Protein AF-A0A2X0PPM1-F1 (afdb_monomer)

pLDDT: mean 80.7, std 10.43, range [41.62, 96.69]

Organism: NCBI:txid1358

Radius of gyration: 49.54 Å; Cα contacts (8 Å, |Δi|>4): 174; chains: 1; bounding box: 98×45×119 Å

Foldseek 3Di:
DVPVVVVLLVLLLVLLLQLFPVHCSLVDLQSLQSQQVSQVVPVPPPCLVSLLVSLLPDDPVSNVRSCLCCQNDPDPPRDNVLVVSVVSCVVVVRAHPVRHDHDPVSSVVVSVSNVVSSVVSVVVVVVVVVVVVVVVVVVVVVVVVVVVVVVVVVVVVLVVVLVVLVVVLVVVLVVCVVVLVVVLVVLVVVPPDDDLQSQLVNLQVVLVSQLVNLVVVVVSVVVNCVSPPDDDPPPSVVVSVVSNVVSVVSNVVSVVSND

Mean predicted aligned error: 14.73 Å

Sequence (259 aa):
MGTELDVNRHRLQTIIVAFDKDSTLFQSKDLHKLYISLSTTFKELDRVDTIAEIIYGLSEDSYFKLRVFLGLTDTEDAEDYFVGLEEAIEAENIRGVNGEEVDKNFTKKFKEHLRLCCFQREFMTRVSRQATEISLEARKTSEIANKAAKNAEKTKNKIYSEFISILGIFTAISFLTMGSIQLLGTIFNDISHPNNKKLGYIMEAGGIYLLVLSLLIFVMFVGMKKVLGDEGKLWVILCLVLVVVSVISLIVFGIHLVG

Solvent-accessible surface area (backbone atoms only — not comparable to full-atom values): 14134 Å² total; per-residue (Å²): 123,69,68,63,54,52,54,49,49,50,54,51,50,53,53,56,70,35,39,30,78,92,42,71,56,60,77,31,68,68,50,51,19,50,51,24,45,44,29,67,74,41,72,76,75,83,56,60,64,63,57,36,55,51,60,68,67,44,54,71,68,60,43,50,36,34,31,50,20,61,28,68,51,100,50,95,83,46,58,47,52,58,55,56,50,54,51,53,42,62,76,67,68,59,46,13,83,87,68,42,68,68,41,66,69,40,53,54,50,51,54,53,50,54,51,51,40,52,52,49,50,51,50,54,52,52,52,51,51,51,51,50,52,53,51,55,52,52,50,53,53,50,52,53,52,51,52,52,49,54,50,50,49,52,50,52,55,50,51,51,54,50,49,54,51,52,49,54,52,52,51,51,52,50,56,48,50,54,56,47,51,53,54,52,50,58,69,61,66,75,54,91,72,87,41,61,51,58,53,11,50,50,36,32,55,51,23,55,49,51,46,54,52,50,53,50,54,46,54,50,50,54,52,47,44,74,73,69,67,82,90,62,75,65,63,59,52,53,55,48,53,55,52,55,53,53,36,52,51,46,27,55,54,10,51,66,44,48,108

Structure (mmCIF, N/CA/C/O backbone):
data_AF-A0A2X0PPM1-F1
#
_entry.id   AF-A0A2X0PPM1-F1
#
loop_
_atom_site.group_PDB
_atom_site.id
_atom_site.type_symbol
_atom_site.label_atom_id
_atom_site.label_alt_id
_atom_site.label_comp_id
_atom_site.label_asym_id
_atom_site.label_entity_id
_atom_site.label_seq_id
_atom_site.pdbx_PDB_ins_code
_atom_site.Cartn_x
_atom_site.Cartn_y
_atom_site.Cartn_z
_atom_site.occupancy
_atom_site.B_iso_or_equiv
_atom_site.auth_seq_id
_atom_site.auth_comp_id
_atom_site.auth_asym_id
_atom_site.auth_atom_id
_atom_site.pdbx_PDB_model_num
ATOM 1 N N . MET A 1 1 ? -25.646 -27.690 34.114 1.00 41.62 1 MET A N 1
ATOM 2 C CA . MET A 1 1 ? -24.608 -26.642 34.235 1.00 41.62 1 MET A CA 1
ATOM 3 C C . MET A 1 1 ? -24.597 -25.677 33.042 1.00 41.62 1 MET A C 1
ATOM 5 O O . MET A 1 1 ? -24.393 -24.499 33.274 1.00 41.62 1 MET A O 1
ATOM 9 N N . GLY A 1 2 ? -24.883 -26.113 31.800 1.00 50.12 2 GLY A N 1
ATOM 10 C CA . GLY A 1 2 ? -25.023 -25.198 30.643 1.00 50.12 2 GLY A CA 1
ATOM 11 C C . GLY A 1 2 ? -26.310 -24.350 30.612 1.00 50.12 2 GLY A C 1
ATOM 12 O O . GLY A 1 2 ? -26.288 -23.217 30.158 1.00 50.12 2 GLY A O 1
ATOM 13 N N . THR A 1 3 ? -27.414 -24.843 31.177 1.00 56.84 3 THR A N 1
ATOM 14 C CA . THR A 1 3 ? -28.736 -24.187 31.112 1.00 56.84 3 THR A CA 1
ATOM 15 C C . THR A 1 3 ? -28.845 -22.889 31.913 1.00 56.84 3 THR A C 1
ATOM 17 O O . THR A 1 3 ? -29.509 -21.955 31.483 1.00 56.84 3 THR A O 1
ATOM 20 N N . GLU A 1 4 ? -28.193 -22.802 33.070 1.00 58.44 4 GLU A N 1
ATOM 21 C CA . GLU A 1 4 ? -28.254 -21.617 33.937 1.00 58.44 4 GLU A CA 1
ATOM 22 C C . GLU A 1 4 ? -27.356 -20.483 33.421 1.00 58.44 4 GLU A C 1
ATOM 24 O O . GLU A 1 4 ? -27.703 -19.307 33.521 1.00 58.44 4 GLU A O 1
ATOM 29 N N . LEU A 1 5 ? -26.238 -20.841 32.777 1.00 60.97 5 LEU A N 1
ATOM 30 C CA . LEU A 1 5 ? -25.324 -19.898 32.136 1.00 60.97 5 LEU A CA 1
ATOM 31 C C . LEU A 1 5 ? -25.979 -19.185 30.945 1.00 60.97 5 LEU A C 1
ATOM 33 O O . LEU A 1 5 ? -25.848 -17.970 30.810 1.00 60.97 5 LEU A O 1
ATOM 37 N N . ASP A 1 6 ? -26.698 -19.936 30.108 1.00 65.69 6 ASP A N 1
ATOM 38 C CA . ASP A 1 6 ? -27.368 -19.406 28.916 1.00 65.69 6 ASP A CA 1
ATOM 39 C C . ASP A 1 6 ? -28.564 -18.519 29.271 1.00 65.69 6 ASP A C 1
ATOM 41 O O . ASP A 1 6 ? -28.753 -17.461 28.671 1.00 65.69 6 ASP A O 1
ATOM 45 N N . VAL A 1 7 ? -29.334 -18.888 30.301 1.00 68.81 7 VAL A N 1
ATOM 46 C CA . VAL A 1 7 ? -30.427 -18.051 30.824 1.00 68.81 7 VAL A CA 1
ATOM 47 C C . VAL A 1 7 ? -29.884 -16.718 31.341 1.00 68.81 7 VAL A C 1
ATOM 49 O O . VAL A 1 7 ? -30.440 -15.659 31.054 1.00 68.81 7 VAL A O 1
ATOM 52 N N . ASN A 1 8 ? -28.765 -16.755 32.058 1.00 72.38 8 ASN A N 1
ATOM 53 C CA . ASN A 1 8 ? -28.108 -15.571 32.596 1.00 72.38 8 ASN A CA 1
ATOM 54 C C . ASN A 1 8 ? -27.493 -14.680 31.508 1.00 72.38 8 ASN A C 1
ATOM 56 O O . ASN A 1 8 ? -27.633 -13.458 31.565 1.00 72.38 8 ASN A O 1
ATOM 60 N N . ARG A 1 9 ? -26.895 -15.275 30.470 1.00 76.50 9 ARG A N 1
ATOM 61 C CA . ARG A 1 9 ? -26.435 -14.558 29.272 1.00 76.50 9 ARG A CA 1
ATOM 62 C C . ARG A 1 9 ? -27.594 -13.871 28.552 1.00 76.50 9 ARG A C 1
ATOM 64 O O . ARG A 1 9 ? -27.465 -12.709 28.178 1.00 76.50 9 ARG A O 1
ATOM 71 N N . HIS A 1 10 ? -28.724 -14.556 28.383 1.00 79.69 10 HIS A N 1
ATOM 72 C CA . HIS A 1 10 ? -29.897 -13.979 27.730 1.00 79.69 10 HIS A CA 1
ATOM 73 C C . HIS A 1 10 ? -30.441 -12.778 28.513 1.00 79.69 10 HIS A C 1
ATOM 75 O O . HIS A 1 10 ? -30.659 -11.723 27.929 1.00 79.69 10 HIS A O 1
ATOM 81 N N . ARG A 1 11 ? -30.554 -12.889 29.846 1.00 77.56 11 ARG A N 1
ATOM 82 C CA . ARG A 1 11 ? -30.953 -11.771 30.723 1.00 77.56 11 ARG A CA 1
ATOM 83 C C . ARG A 1 11 ? -30.004 -10.577 30.612 1.00 77.56 11 ARG A C 1
ATOM 85 O O . ARG A 1 11 ? -30.463 -9.443 30.503 1.00 77.56 11 ARG A O 1
ATOM 92 N N . LEU A 1 12 ? -28.696 -10.835 30.605 1.00 81.12 12 LEU A N 1
ATOM 93 C CA . LEU A 1 12 ? -27.663 -9.814 30.438 1.00 81.12 12 LEU A CA 1
ATOM 94 C C . LEU A 1 12 ? -27.792 -9.104 29.082 1.00 81.12 12 LEU A C 1
ATOM 96 O O . LEU A 1 12 ? -27.752 -7.880 29.017 1.00 81.12 12 LEU A O 1
ATOM 100 N N . GLN A 1 13 ? -28.008 -9.867 28.010 1.00 84.25 13 GLN A N 1
ATOM 101 C CA . GLN A 1 13 ? -28.226 -9.327 26.672 1.00 84.25 13 GLN A CA 1
ATOM 102 C C . GLN A 1 13 ? -29.506 -8.487 26.604 1.00 84.25 13 GLN A C 1
ATOM 104 O O . GLN A 1 13 ? -29.476 -7.397 26.041 1.00 84.25 13 GLN A O 1
ATOM 109 N N . THR A 1 14 ? -30.609 -8.944 27.205 1.00 83.31 14 THR A N 1
ATOM 110 C CA . THR A 1 14 ? -31.860 -8.176 27.283 1.00 83.31 14 THR A CA 1
ATOM 111 C C . THR A 1 14 ? -31.655 -6.842 27.997 1.00 83.31 14 THR A C 1
ATOM 113 O O . THR A 1 14 ? -32.129 -5.824 27.504 1.00 83.31 14 THR A O 1
ATOM 116 N N . ILE A 1 15 ? -30.920 -6.829 29.114 1.00 84.50 15 ILE A N 1
ATOM 117 C CA . ILE A 1 15 ? -30.613 -5.599 29.857 1.00 84.50 15 ILE A CA 1
ATOM 118 C C . ILE A 1 15 ? -29.752 -4.652 29.015 1.00 84.50 15 ILE A C 1
ATOM 120 O O . ILE A 1 15 ? -30.108 -3.491 28.856 1.00 84.50 15 ILE A O 1
ATOM 124 N N . ILE A 1 16 ? -28.658 -5.148 28.429 1.00 84.69 16 ILE A N 1
ATOM 125 C CA . ILE A 1 16 ? -27.734 -4.323 27.635 1.00 84.69 16 ILE A CA 1
ATOM 126 C C . ILE A 1 16 ? -28.431 -3.730 26.404 1.00 84.69 16 ILE A C 1
ATOM 128 O O . ILE A 1 16 ? -28.203 -2.572 26.075 1.00 84.69 16 ILE A O 1
ATOM 132 N N . VAL A 1 17 ? -29.293 -4.495 25.731 1.00 84.50 17 VAL A N 1
ATOM 133 C CA . VAL A 1 17 ? -30.061 -4.003 24.574 1.00 84.50 17 VAL A CA 1
ATOM 134 C C . VAL A 1 17 ? -31.148 -3.006 24.993 1.00 84.50 17 VAL A C 1
ATOM 136 O O . VAL A 1 17 ? -31.500 -2.132 24.207 1.00 84.50 17 VAL A O 1
ATOM 139 N N . ALA A 1 18 ? -31.672 -3.110 26.217 1.00 83.31 18 ALA A N 1
ATOM 140 C CA . ALA A 1 18 ? -32.654 -2.167 26.751 1.00 83.31 18 ALA A CA 1
ATOM 141 C C . ALA A 1 18 ? -32.042 -0.827 27.203 1.00 83.31 18 ALA A C 1
ATOM 143 O O . ALA A 1 18 ? -32.792 0.125 27.420 1.00 83.31 18 ALA A O 1
ATOM 144 N N . PHE A 1 19 ? -30.712 -0.736 27.331 1.00 82.38 19 PHE A N 1
ATOM 145 C CA . PHE A 1 19 ? -29.987 0.504 27.626 1.00 82.38 19 PHE A CA 1
ATOM 146 C C . PHE A 1 19 ? -29.898 1.409 26.399 1.00 82.38 19 PHE A C 1
ATOM 148 O O . PHE A 1 19 ? -28.873 1.520 25.727 1.00 82.38 19 PHE A O 1
ATOM 155 N N . ASP A 1 20 ? -31.016 2.067 26.132 1.00 81.12 20 ASP A N 1
ATOM 156 C CA . ASP A 1 20 ? -31.194 3.033 25.064 1.00 81.12 20 ASP A CA 1
ATOM 157 C C . ASP A 1 20 ? -31.896 4.266 25.642 1.00 81.12 20 ASP A C 1
ATOM 159 O O . ASP A 1 20 ? -32.985 4.152 26.206 1.00 81.12 20 ASP A O 1
ATOM 163 N N . LYS A 1 21 ? -31.268 5.440 25.500 1.00 66.94 21 LYS A N 1
ATOM 164 C CA . LYS A 1 21 ? -31.805 6.736 25.942 1.00 66.94 21 LYS A CA 1
ATOM 165 C C . LYS A 1 21 ? -33.206 6.994 25.387 1.00 66.94 21 LYS A C 1
ATOM 167 O O . LYS A 1 21 ? -34.048 7.559 26.082 1.00 66.94 21 LYS A O 1
ATOM 172 N N . ASP A 1 22 ? -33.439 6.606 24.137 1.00 68.75 22 ASP A N 1
ATOM 173 C CA . ASP A 1 22 ? -34.675 6.923 23.421 1.00 68.75 22 ASP A CA 1
ATOM 174 C C . ASP A 1 22 ? -35.783 5.891 23.695 1.00 68.75 22 ASP A C 1
ATOM 176 O O . ASP A 1 22 ? -36.920 6.034 23.240 1.00 68.75 22 ASP A O 1
ATOM 180 N N . SER A 1 23 ? -35.470 4.845 24.464 1.00 69.56 23 SER A N 1
ATOM 181 C CA . SER A 1 23 ? -36.389 3.767 24.803 1.00 69.56 23 SER A CA 1
ATOM 182 C C . SER A 1 23 ? -37.006 3.972 26.182 1.00 69.56 23 SER A C 1
ATOM 184 O O . SER A 1 23 ? -36.313 4.145 27.176 1.00 69.56 23 SER A O 1
ATOM 186 N N . THR A 1 24 ? -38.326 3.839 26.301 1.00 65.69 24 THR A N 1
ATOM 187 C CA . THR A 1 24 ? -38.998 3.819 27.615 1.00 65.69 24 THR A CA 1
ATOM 188 C C . THR A 1 24 ? -38.745 2.523 28.393 1.00 65.69 24 THR A C 1
ATOM 190 O O . THR A 1 24 ? -39.112 2.421 29.565 1.00 65.69 24 THR A O 1
ATOM 193 N N . LEU A 1 25 ? -38.107 1.522 27.771 1.00 64.62 25 LEU A N 1
ATOM 194 C CA . LEU A 1 25 ? -37.852 0.217 28.382 1.00 64.62 25 LEU A CA 1
ATOM 195 C C . LEU A 1 25 ? -36.932 0.314 29.600 1.00 64.62 25 LEU A C 1
ATOM 197 O O . LEU A 1 25 ? -37.141 -0.442 30.553 1.00 64.62 25 LEU A O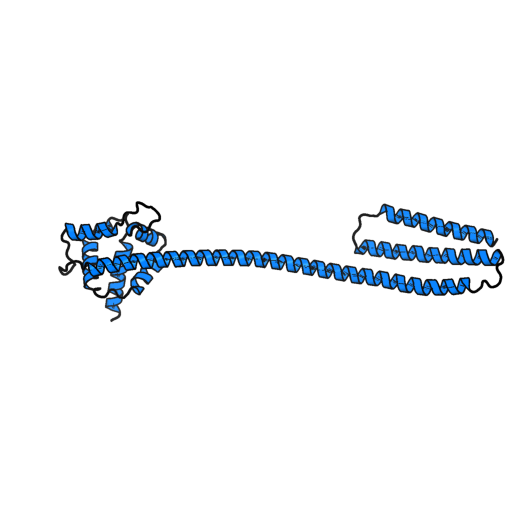 1
ATOM 201 N N . PHE A 1 26 ? -35.970 1.247 29.613 1.00 69.88 26 PHE A N 1
ATOM 202 C CA . PHE A 1 26 ? -35.073 1.403 30.761 1.00 69.88 26 PHE A CA 1
ATOM 203 C C . PHE A 1 26 ? -35.775 1.961 31.998 1.00 69.88 26 PHE A C 1
ATOM 205 O O . PHE A 1 26 ? -35.305 1.712 33.095 1.00 69.88 26 PHE A O 1
ATOM 212 N N . GLN A 1 27 ? -36.913 2.646 31.834 1.00 70.19 27 GLN A N 1
ATOM 213 C CA . GLN A 1 27 ? -37.742 3.146 32.938 1.00 70.19 27 GLN A CA 1
ATOM 214 C C . GLN A 1 27 ? -38.751 2.099 33.438 1.00 70.19 27 GLN A C 1
ATOM 216 O O . GLN A 1 27 ? -39.521 2.350 34.367 1.00 70.19 27 GLN A O 1
ATOM 221 N N . SER A 1 28 ? -38.808 0.921 32.806 1.00 79.75 28 SER A N 1
ATOM 222 C CA . SER A 1 28 ? -39.786 -0.100 33.171 1.00 79.75 28 SER A CA 1
ATOM 223 C C . SER A 1 28 ? -39.418 -0.784 34.491 1.00 79.75 28 SER A C 1
ATOM 225 O O . SER A 1 28 ? -38.304 -1.274 34.693 1.00 79.75 28 SER A O 1
ATOM 227 N N . LYS A 1 29 ? -40.404 -0.901 35.391 1.00 77.81 29 LYS A N 1
ATOM 228 C CA . LYS A 1 29 ? -40.236 -1.603 36.677 1.00 77.81 29 LYS A CA 1
ATOM 229 C C . LYS A 1 29 ? -39.825 -3.064 36.503 1.00 77.81 29 LYS A C 1
ATOM 231 O O . LYS A 1 29 ? -39.154 -3.612 37.374 1.00 77.81 29 LYS A O 1
ATOM 236 N N . ASP A 1 30 ? -40.214 -3.690 35.397 1.00 80.81 30 ASP A N 1
ATOM 237 C CA . ASP A 1 30 ? -39.848 -5.072 35.091 1.00 80.81 30 ASP A CA 1
ATOM 238 C C . ASP A 1 30 ? -38.362 -5.200 34.740 1.00 80.81 30 ASP A C 1
ATOM 240 O O . ASP A 1 30 ? -37.708 -6.130 35.217 1.00 80.81 30 ASP A O 1
ATOM 244 N N . LEU A 1 31 ? -37.792 -4.233 34.006 1.00 82.06 31 LEU A N 1
ATOM 245 C CA . LEU A 1 31 ? -36.351 -4.189 33.759 1.00 82.06 31 LEU A CA 1
ATOM 246 C C . LEU A 1 31 ? -35.573 -3.910 35.051 1.00 82.06 31 LEU A C 1
ATOM 248 O O . LEU A 1 31 ? -34.581 -4.587 35.309 1.00 82.06 31 LEU A O 1
ATOM 252 N N . HIS A 1 32 ? -36.045 -2.991 35.902 1.00 84.12 32 HIS A N 1
ATOM 253 C CA . HIS A 1 32 ? -35.423 -2.727 37.208 1.00 84.12 32 HIS A CA 1
ATOM 254 C C . HIS A 1 32 ? -35.400 -3.986 38.092 1.00 84.12 32 HIS A C 1
ATOM 256 O O . HIS A 1 32 ? -34.363 -4.341 38.650 1.00 84.12 32 HIS A O 1
ATOM 262 N N . LYS A 1 33 ? -36.517 -4.724 38.170 1.00 83.00 33 LYS A N 1
ATOM 263 C CA . LYS A 1 33 ? -36.595 -6.006 38.896 1.00 83.00 33 LYS A CA 1
ATOM 264 C C . LYS A 1 33 ? -35.639 -7.055 38.335 1.00 83.00 33 LYS A C 1
ATOM 266 O O . LYS A 1 33 ? -35.022 -7.793 39.109 1.00 83.00 33 LYS A O 1
ATOM 271 N N . LEU A 1 34 ? -35.529 -7.132 37.007 1.00 82.62 34 LEU A N 1
ATOM 272 C CA . LEU A 1 34 ? -34.621 -8.049 36.321 1.00 82.62 34 LEU A CA 1
ATOM 273 C C . LEU A 1 34 ? -33.155 -7.691 36.594 1.00 82.62 34 LEU A C 1
ATOM 275 O O . LEU A 1 34 ? -32.362 -8.582 36.885 1.00 82.62 34 LEU A O 1
ATOM 279 N N . TYR A 1 35 ? -32.816 -6.402 36.560 1.00 84.69 35 TYR A N 1
ATOM 280 C CA . TYR A 1 35 ? -31.489 -5.884 36.886 1.00 84.69 35 TYR A CA 1
ATOM 281 C C . TYR A 1 35 ? -31.089 -6.205 38.333 1.00 84.69 35 TYR A C 1
ATOM 283 O O . TYR A 1 35 ? -30.003 -6.729 38.571 1.00 84.69 35 TYR A O 1
ATOM 291 N N . ILE A 1 36 ? -31.988 -5.990 39.300 1.00 84.06 36 ILE A N 1
ATOM 292 C CA . ILE A 1 36 ? -31.727 -6.313 40.711 1.00 84.06 36 ILE A CA 1
ATOM 293 C C . ILE A 1 36 ? -31.540 -7.824 40.898 1.00 84.06 36 ILE A C 1
ATOM 295 O O . ILE A 1 36 ? -30.580 -8.242 41.541 1.00 84.06 36 ILE A O 1
ATOM 299 N N . SER A 1 37 ? -32.3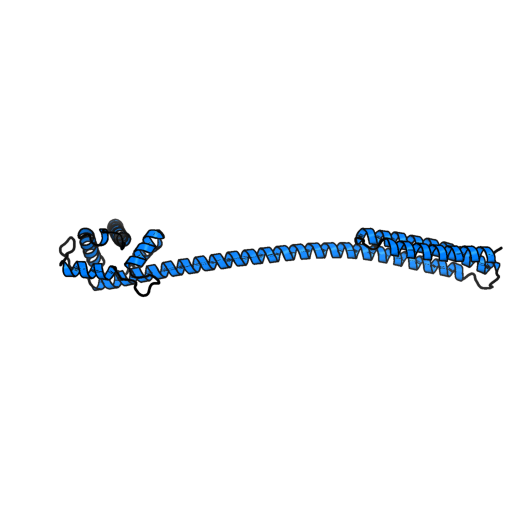93 -8.649 40.278 1.00 81.12 37 SER A N 1
ATOM 300 C CA . SER A 1 37 ? -32.243 -10.113 40.307 1.00 81.12 37 SER A CA 1
ATOM 301 C C . SER A 1 37 ? -30.940 -10.585 39.652 1.00 81.12 37 SER A C 1
ATOM 303 O O . SER A 1 37 ? -30.367 -11.593 40.067 1.00 81.12 37 SER A O 1
ATOM 305 N N . LEU A 1 38 ? -30.449 -9.873 38.634 1.00 80.44 38 LEU A N 1
ATOM 306 C CA . LEU A 1 38 ? -29.141 -10.140 38.049 1.00 80.44 38 LEU A CA 1
ATOM 307 C C . LEU A 1 38 ? -28.024 -9.785 39.041 1.00 80.44 38 LEU A C 1
ATOM 309 O O . LEU A 1 38 ? -27.117 -10.592 39.218 1.00 80.44 38 LEU A O 1
ATOM 313 N N . SER A 1 39 ? -28.118 -8.636 39.721 1.00 79.69 39 SER A N 1
ATOM 314 C CA . SER A 1 39 ? -27.093 -8.157 40.663 1.00 79.69 39 SER A CA 1
ATOM 315 C C . SER A 1 39 ? -26.810 -9.135 41.806 1.00 79.69 39 SER A C 1
ATOM 317 O O . SER A 1 39 ? -25.665 -9.319 42.212 1.00 79.69 39 SER A O 1
ATOM 319 N N . THR A 1 40 ? -27.840 -9.833 42.279 1.00 75.19 40 THR A N 1
ATOM 320 C CA . THR A 1 40 ? -27.741 -10.817 43.361 1.00 75.19 40 THR A CA 1
ATOM 321 C C . THR A 1 40 ? -27.290 -12.195 42.888 1.00 75.19 40 THR A C 1
ATOM 323 O O . THR A 1 40 ? -26.601 -12.898 43.630 1.00 75.19 40 THR A O 1
ATOM 326 N N . THR A 1 41 ? -27.639 -12.567 41.653 1.00 71.69 41 THR A N 1
ATOM 327 C CA . THR A 1 41 ? -27.225 -13.829 41.019 1.00 71.69 41 THR A CA 1
ATOM 328 C C . THR A 1 41 ? -25.767 -13.758 40.540 1.00 71.69 41 THR A C 1
ATOM 330 O O . THR A 1 41 ? -25.058 -14.761 40.558 1.00 71.69 41 THR A O 1
ATOM 333 N N . PHE A 1 42 ? -25.289 -12.567 40.166 1.00 69.25 42 PHE A N 1
ATOM 334 C CA . PHE A 1 42 ? -23.928 -12.290 39.689 1.00 69.25 42 PHE A CA 1
ATOM 335 C C . PHE A 1 42 ? -23.062 -11.556 40.726 1.00 69.25 42 PHE A C 1
ATOM 337 O O . PHE A 1 42 ? -22.296 -10.652 40.392 1.00 69.25 42 PHE A O 1
ATOM 344 N N . LYS A 1 43 ? -23.125 -11.966 41.997 1.00 59.50 43 LYS A N 1
ATOM 345 C CA . LYS A 1 43 ? -22.274 -11.392 43.060 1.00 59.50 43 LYS A CA 1
ATOM 346 C C . LYS A 1 43 ? -20.773 -11.445 42.747 1.00 59.50 43 LYS A C 1
ATOM 348 O O . LYS A 1 43 ? -20.024 -10.569 43.171 1.00 59.50 43 LYS A O 1
ATOM 353 N N . GLU A 1 44 ? -20.345 -12.425 41.953 1.00 57.53 44 GLU A N 1
ATOM 354 C CA . GLU A 1 44 ? -18.984 -12.526 41.424 1.00 57.53 44 GLU A CA 1
ATOM 355 C C . GLU A 1 44 ? -18.977 -12.261 39.918 1.00 57.53 44 GLU A C 1
ATOM 357 O O . GLU A 1 44 ? -18.856 -13.161 39.085 1.00 57.53 44 GLU A O 1
ATOM 362 N N . LEU A 1 45 ? -19.137 -10.991 39.551 1.00 57.50 45 LEU A N 1
ATOM 363 C CA . LEU A 1 45 ? -18.965 -10.522 38.180 1.00 57.50 45 LEU A CA 1
ATOM 364 C C . LEU A 1 45 ? -17.465 -10.499 37.802 1.00 57.50 45 LEU A C 1
ATOM 366 O O . LEU A 1 45 ? -16.921 -9.460 37.462 1.00 57.50 45 LEU A O 1
ATOM 370 N N . ASP A 1 46 ? -16.790 -11.647 37.876 1.00 53.03 46 ASP A N 1
ATOM 371 C CA . ASP A 1 46 ? -15.409 -11.842 37.390 1.00 53.03 46 ASP A CA 1
ATOM 372 C C . ASP A 1 46 ? -15.389 -12.218 35.891 1.00 53.03 46 ASP A C 1
ATOM 374 O O . ASP A 1 46 ? -14.369 -12.550 35.296 1.00 53.03 46 ASP A O 1
ATOM 378 N N . ARG A 1 47 ? -16.565 -12.195 35.252 1.00 62.59 47 ARG A N 1
ATOM 379 C CA . ARG A 1 47 ? -16.836 -12.741 33.915 1.00 62.59 47 ARG A CA 1
ATOM 380 C C . ARG A 1 47 ? -17.002 -11.625 32.884 1.00 62.59 47 ARG A C 1
ATOM 382 O O . ARG A 1 47 ? -18.015 -11.556 32.185 1.00 62.59 47 ARG A O 1
ATOM 389 N N . VAL A 1 48 ? -15.993 -10.759 32.801 1.00 64.81 48 VAL A N 1
ATOM 390 C CA . VAL A 1 48 ? -15.889 -9.660 31.818 1.00 64.81 48 VAL A CA 1
ATOM 391 C C . VAL A 1 48 ? -16.118 -10.164 30.389 1.00 64.81 48 VAL A C 1
ATOM 393 O O . VAL A 1 48 ? -16.765 -9.492 29.589 1.00 64.81 48 VAL A O 1
ATOM 396 N N . ASP A 1 49 ? -15.687 -11.393 30.105 1.00 76.62 49 ASP A N 1
ATOM 397 C CA . ASP A 1 49 ? -15.775 -12.034 28.791 1.00 76.62 49 ASP A CA 1
ATOM 398 C C . ASP A 1 49 ? -17.205 -12.101 28.240 1.00 76.62 49 ASP A C 1
ATOM 400 O O . ASP A 1 49 ? -17.429 -11.861 27.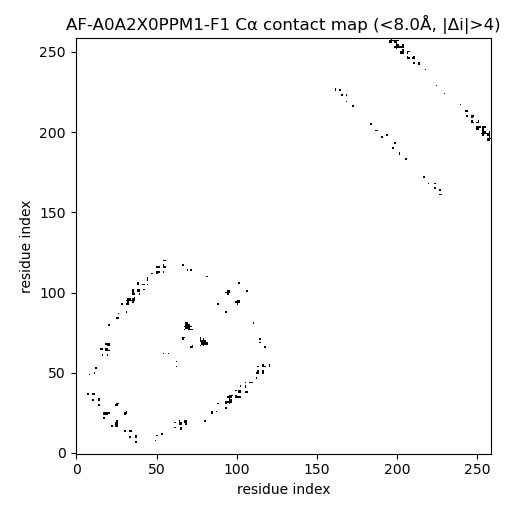058 1.00 76.62 49 ASP A O 1
ATOM 404 N N . THR A 1 50 ? -18.207 -12.375 29.085 1.00 81.19 50 THR A N 1
ATOM 405 C CA . THR A 1 50 ? -19.603 -12.492 28.621 1.00 81.19 50 THR A CA 1
ATOM 406 C C . THR A 1 50 ? -20.185 -11.130 28.237 1.00 81.19 50 THR A C 1
ATOM 408 O O . THR A 1 50 ? -20.938 -11.029 27.270 1.00 81.19 50 THR A O 1
ATOM 411 N N . ILE A 1 51 ? -19.812 -10.073 28.965 1.00 84.44 51 ILE A N 1
ATOM 412 C CA . ILE A 1 51 ? -20.194 -8.693 28.640 1.00 84.44 51 ILE A CA 1
ATOM 413 C C . ILE A 1 51 ? -19.501 -8.256 27.346 1.00 84.44 51 ILE A C 1
ATOM 415 O O . ILE A 1 51 ? -20.154 -7.706 26.458 1.00 84.44 51 ILE A O 1
ATOM 419 N N . ALA A 1 52 ? -18.204 -8.548 27.220 1.00 86.00 52 ALA A N 1
ATOM 420 C CA . ALA A 1 52 ? -17.419 -8.238 26.033 1.00 86.00 52 ALA A CA 1
ATOM 421 C C . ALA A 1 52 ? -17.990 -8.922 24.784 1.00 86.00 52 ALA A C 1
ATOM 423 O O . ALA A 1 52 ? -18.222 -8.251 23.784 1.00 86.00 52 ALA A O 1
ATOM 424 N N . GLU A 1 53 ? -18.304 -10.221 24.848 1.00 87.50 53 GLU A N 1
ATOM 425 C CA . GLU A 1 53 ? -18.925 -10.960 23.740 1.00 87.50 53 GLU A CA 1
ATOM 426 C C . GLU A 1 53 ? -20.242 -10.324 23.277 1.00 87.50 53 GLU A C 1
ATOM 428 O O . GLU A 1 53 ? -20.461 -10.173 22.074 1.00 87.50 53 GLU A O 1
ATOM 433 N N . ILE A 1 54 ? -21.107 -9.919 24.215 1.00 88.81 54 ILE A N 1
ATOM 434 C CA . ILE A 1 54 ? -22.370 -9.251 23.878 1.00 88.81 54 ILE A CA 1
ATOM 435 C C . ILE A 1 54 ? -22.083 -7.907 23.212 1.00 88.81 54 ILE A C 1
ATOM 437 O O . ILE A 1 54 ? -22.586 -7.661 22.118 1.00 88.81 54 ILE A O 1
ATOM 441 N N . ILE A 1 55 ? -21.255 -7.057 23.829 1.00 90.50 55 ILE A N 1
ATOM 442 C CA . ILE A 1 55 ? -20.954 -5.715 23.316 1.00 90.50 55 ILE A CA 1
ATOM 443 C C . ILE A 1 55 ? -20.267 -5.781 21.957 1.00 90.50 55 ILE A C 1
ATOM 445 O O . ILE A 1 55 ? -20.588 -4.976 21.089 1.00 90.50 55 ILE A O 1
ATOM 449 N N . TYR A 1 56 ? -19.356 -6.724 21.729 1.00 92.06 56 TYR A N 1
ATOM 450 C CA . TYR A 1 56 ? -18.669 -6.887 20.445 1.00 92.06 56 TYR A CA 1
ATOM 451 C C . TYR A 1 56 ? -19.603 -7.420 19.357 1.00 92.06 56 TYR A C 1
ATOM 453 O O . TYR A 1 56 ? -19.422 -7.084 18.190 1.00 92.06 56 TYR A O 1
ATOM 461 N N . GLY A 1 57 ? -20.624 -8.195 19.735 1.00 89.94 57 GLY A N 1
ATOM 462 C CA . GLY A 1 57 ? -21.657 -8.695 18.830 1.00 89.94 57 GLY A CA 1
ATOM 463 C C . GLY A 1 57 ? -22.791 -7.709 18.520 1.00 89.94 57 GLY A C 1
ATOM 464 O O . GLY A 1 57 ? -23.589 -7.983 17.624 1.00 89.94 57 GLY A O 1
ATOM 465 N N . LEU A 1 58 ? -22.900 -6.577 19.230 1.00 90.88 58 LEU A N 1
ATOM 466 C CA . LEU A 1 58 ? -23.950 -5.585 18.963 1.00 90.88 58 LEU A CA 1
ATOM 467 C C . LEU A 1 58 ? -23.806 -4.976 17.560 1.00 90.88 58 LEU A C 1
ATOM 469 O O . LEU A 1 58 ? -22.697 -4.695 17.100 1.00 90.88 58 LEU A O 1
ATOM 473 N N . SER A 1 59 ? -24.934 -4.679 16.913 1.00 91.56 59 SER A N 1
ATOM 474 C CA . SER A 1 59 ? -24.937 -3.846 15.704 1.00 91.56 59 SER A CA 1
ATOM 475 C C . SER A 1 59 ? -24.367 -2.450 15.999 1.00 91.56 59 SER A C 1
ATOM 477 O O . SER A 1 59 ? -24.382 -2.014 17.150 1.00 91.56 59 SER A O 1
ATOM 479 N N . GLU A 1 60 ? -23.877 -1.738 14.980 1.00 90.00 60 GLU A N 1
ATOM 480 C CA . GLU A 1 60 ? -23.361 -0.368 15.155 1.00 90.00 60 GLU A CA 1
ATOM 481 C C . GLU A 1 60 ? -24.412 0.581 15.759 1.00 90.00 60 GLU A C 1
ATOM 483 O O . GLU A 1 60 ? -24.080 1.371 16.636 1.00 90.00 60 GLU A O 1
ATOM 488 N N . ASP A 1 61 ? -25.686 0.447 15.371 1.00 89.81 61 ASP A N 1
ATOM 489 C CA . ASP A 1 61 ? -26.794 1.237 15.930 1.00 89.81 61 ASP A CA 1
ATOM 490 C C . ASP A 1 61 ? -27.004 0.949 17.425 1.00 89.81 61 ASP A C 1
ATOM 492 O O . ASP A 1 61 ? -27.017 1.857 18.255 1.00 89.81 61 ASP A O 1
ATOM 496 N N . SER A 1 62 ? -27.101 -0.333 17.793 1.00 89.25 62 SER A N 1
ATOM 497 C CA . SER A 1 62 ? -27.294 -0.743 19.191 1.00 89.25 62 SER A CA 1
ATOM 498 C C . SER A 1 62 ? -26.095 -0.379 20.069 1.00 89.25 62 SER A C 1
ATOM 500 O O . SER A 1 62 ? -26.255 -0.001 21.226 1.00 89.25 62 SER A O 1
ATOM 502 N N . TYR A 1 63 ? -24.884 -0.476 19.521 1.00 91.38 63 TYR A N 1
ATOM 503 C CA . TYR A 1 63 ? -23.662 -0.069 20.202 1.00 91.38 63 TYR A CA 1
ATOM 504 C C . TYR A 1 63 ? -23.597 1.448 20.407 1.00 91.38 63 TYR A C 1
ATOM 506 O O . TYR A 1 63 ? -23.244 1.902 21.496 1.00 91.38 63 TYR A O 1
ATOM 514 N N . PHE A 1 64 ? -23.979 2.234 19.397 1.00 89.62 64 PHE A N 1
ATOM 515 C CA . PHE A 1 64 ? -24.057 3.687 19.508 1.00 89.62 64 PHE A CA 1
ATOM 516 C C . PHE A 1 64 ? -25.042 4.114 20.603 1.00 89.62 64 PHE A C 1
ATOM 518 O O . PHE A 1 64 ? -24.684 4.913 21.467 1.00 89.62 64 PHE A O 1
ATOM 525 N N . LYS A 1 65 ? -26.237 3.515 20.638 1.00 89.50 65 LYS A N 1
ATOM 526 C CA . LYS A 1 65 ? -27.242 3.755 21.688 1.00 89.50 65 LYS A CA 1
ATOM 527 C C . LYS A 1 65 ? -26.717 3.451 23.087 1.00 89.50 65 LYS A C 1
ATOM 529 O O . LYS A 1 65 ? -26.829 4.292 23.976 1.00 89.50 65 LYS A O 1
ATOM 534 N N . LEU A 1 66 ? -26.061 2.303 23.261 1.00 90.38 66 LEU A N 1
ATOM 535 C CA . LEU A 1 66 ? -25.433 1.931 24.530 1.00 90.38 66 LEU A CA 1
ATOM 536 C C . LEU A 1 66 ? -24.355 2.941 24.954 1.00 90.38 66 LEU A C 1
ATOM 538 O O . LEU A 1 66 ? -24.264 3.300 26.127 1.00 90.38 66 LEU A O 1
ATOM 542 N N . ARG A 1 67 ? -23.533 3.424 24.014 1.00 90.81 67 ARG A N 1
ATOM 543 C CA . ARG A 1 67 ? -22.529 4.458 24.303 1.00 90.81 67 ARG A CA 1
ATOM 544 C C . ARG A 1 67 ? -23.166 5.760 24.766 1.00 90.81 67 ARG A C 1
ATOM 546 O O . ARG A 1 67 ? -22.697 6.322 25.751 1.00 90.81 67 ARG A O 1
ATOM 553 N N . VAL A 1 68 ? -24.211 6.215 24.076 1.00 89.12 68 VAL A N 1
ATOM 554 C CA . VAL A 1 68 ? -24.972 7.414 24.458 1.00 89.12 68 VAL A CA 1
ATOM 555 C C . VAL A 1 68 ? -25.564 7.240 25.854 1.00 89.12 68 VAL A C 1
ATOM 557 O O . VAL A 1 68 ? -25.415 8.127 26.687 1.00 89.12 68 VAL A O 1
ATOM 560 N N . PHE A 1 69 ? -26.155 6.080 26.146 1.00 88.69 69 PHE A N 1
ATOM 561 C CA . PHE A 1 69 ? -26.718 5.776 27.462 1.00 88.69 69 PHE A CA 1
ATOM 562 C C . PHE A 1 69 ? -25.672 5.845 28.591 1.00 88.69 69 PHE A C 1
ATOM 564 O O . PHE A 1 69 ? -25.954 6.342 29.675 1.00 88.69 69 PHE A O 1
ATOM 571 N N . LEU A 1 70 ? -24.445 5.381 28.337 1.00 89.06 70 LEU A N 1
ATOM 572 C CA . LEU A 1 70 ? -23.346 5.385 29.313 1.00 89.06 70 LEU A CA 1
ATOM 573 C C . LEU A 1 70 ? -22.600 6.731 29.425 1.00 89.06 70 LEU A C 1
ATOM 575 O O . LEU A 1 70 ? -21.601 6.800 30.157 1.00 89.06 70 LEU A O 1
ATOM 579 N N . GLY A 1 71 ? -23.023 7.756 28.675 1.00 87.69 71 GLY A N 1
ATOM 580 C CA . GLY A 1 71 ? -22.343 9.052 28.587 1.00 87.69 71 GLY A CA 1
ATOM 581 C C . GLY A 1 71 ? -20.977 8.984 27.891 1.00 87.69 71 GLY A C 1
ATOM 582 O O . GLY A 1 71 ? -20.090 9.777 28.180 1.00 87.69 71 GLY A O 1
ATOM 583 N N . LEU A 1 72 ? -20.757 8.000 27.012 1.00 86.44 72 LEU A N 1
ATOM 584 C CA . LEU A 1 72 ? -19.481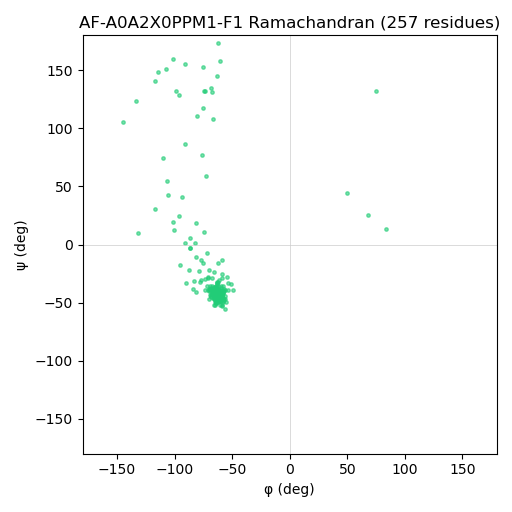 7.765 26.319 1.00 86.44 72 LEU A CA 1
ATOM 585 C C . LEU A 1 72 ? -19.426 8.445 24.943 1.00 86.44 72 LEU A C 1
ATOM 587 O O . LEU A 1 72 ? -18.969 7.836 23.968 1.00 86.44 72 LEU A O 1
ATOM 591 N N . THR A 1 73 ? -19.928 9.670 24.838 1.00 81.69 73 THR A N 1
ATOM 592 C CA . THR A 1 73 ? -19.888 10.475 23.608 1.00 81.69 73 THR A CA 1
ATOM 593 C C . THR A 1 73 ? -18.782 11.522 23.678 1.00 81.69 73 THR A C 1
ATOM 595 O O . THR A 1 73 ? -18.331 11.894 24.756 1.00 81.69 73 THR A O 1
ATOM 598 N N . ASP A 1 74 ? -18.349 12.028 22.522 1.00 75.38 74 ASP A N 1
ATOM 599 C CA . ASP A 1 74 ? -17.284 13.043 22.428 1.00 75.38 74 ASP A CA 1
ATOM 600 C C . ASP A 1 74 ? -17.746 14.460 22.844 1.00 75.38 74 ASP A C 1
ATOM 602 O O . ASP A 1 74 ? -17.057 15.448 22.600 1.00 75.38 74 ASP A O 1
ATOM 606 N N . THR A 1 75 ? -18.937 14.585 23.431 1.00 74.94 75 THR A N 1
ATOM 607 C CA . THR A 1 75 ? -19.551 15.853 23.840 1.00 74.94 75 THR A CA 1
ATOM 608 C C . THR A 1 75 ? -19.280 16.115 25.317 1.00 74.94 75 THR A C 1
ATOM 610 O O . THR A 1 75 ? -19.583 15.258 26.141 1.00 74.94 75 THR A O 1
ATOM 613 N N . GLU A 1 76 ? -18.777 17.303 25.665 1.00 66.69 76 GLU A N 1
ATOM 614 C CA . GLU A 1 76 ? -18.469 17.677 27.061 1.00 66.69 76 GLU A CA 1
ATOM 615 C C . GLU A 1 76 ? -19.696 17.616 27.997 1.00 66.69 76 GLU A C 1
ATOM 617 O O . GLU A 1 76 ? -19.538 17.338 29.182 1.00 66.69 76 GLU A O 1
ATOM 622 N N . ASP A 1 77 ? -20.911 17.763 27.455 1.00 69.56 77 ASP A N 1
ATOM 623 C CA . ASP A 1 77 ? -22.185 17.710 28.193 1.00 69.56 77 ASP A CA 1
ATOM 624 C C . ASP A 1 77 ? -22.870 16.325 28.151 1.00 69.56 77 ASP A C 1
ATOM 626 O O . ASP A 1 77 ? -24.096 16.220 28.234 1.00 69.56 77 ASP A O 1
ATOM 630 N N . ALA A 1 78 ? -22.115 15.241 27.945 1.00 75.75 78 ALA A N 1
ATOM 631 C CA . ALA A 1 78 ? -22.688 13.898 27.865 1.00 75.75 78 ALA A CA 1
ATOM 632 C C . ALA A 1 78 ? -23.285 13.451 29.213 1.00 75.75 78 ALA A C 1
ATOM 634 O O . ALA A 1 78 ? -22.560 13.116 30.151 1.00 75.75 78 ALA A O 1
ATOM 635 N N . GLU A 1 79 ? -24.615 13.405 29.300 1.00 80.25 79 GLU A N 1
ATOM 636 C CA . GLU A 1 79 ? -25.314 12.849 30.459 1.00 80.25 79 GLU A CA 1
ATOM 637 C C . GLU A 1 79 ? -25.110 11.330 30.560 1.00 80.25 79 GLU A C 1
ATOM 639 O O . GLU A 1 79 ? -25.248 10.583 29.590 1.00 80.25 79 GLU A O 1
ATOM 644 N N . ASP A 1 80 ? -24.813 10.865 31.772 1.00 85.31 80 ASP A N 1
ATOM 645 C CA . ASP A 1 80 ? -24.693 9.449 32.102 1.00 85.31 80 ASP A CA 1
ATOM 646 C C . ASP A 1 80 ? -26.051 8.910 32.571 1.00 85.31 80 ASP A C 1
ATOM 648 O O . ASP A 1 80 ? -26.352 8.882 33.767 1.00 85.31 80 ASP A O 1
ATOM 652 N N . TYR A 1 81 ? -26.883 8.477 31.619 1.00 85.44 81 TYR A N 1
ATOM 653 C CA . TYR A 1 81 ? -28.232 7.956 31.885 1.00 85.44 81 TYR A CA 1
ATOM 654 C C . TYR A 1 81 ? -28.231 6.691 32.757 1.00 85.44 81 TYR A C 1
ATOM 656 O O . TYR A 1 81 ? -29.252 6.362 33.364 1.00 85.44 81 TYR A O 1
ATOM 664 N N . PHE A 1 82 ? -27.082 6.019 32.897 1.00 85.69 82 PHE A N 1
ATOM 665 C CA . PHE A 1 82 ? -26.920 4.922 33.848 1.00 85.69 82 PHE A CA 1
ATOM 666 C C . PHE A 1 82 ? -27.083 5.394 35.303 1.00 85.69 82 PHE A C 1
ATOM 668 O O . PHE A 1 82 ? -27.607 4.652 36.125 1.00 85.69 82 PHE A O 1
ATOM 675 N N . VAL A 1 83 ? -26.695 6.632 35.634 1.00 83.94 83 VAL A N 1
ATOM 676 C CA . VAL A 1 83 ? -26.924 7.202 36.978 1.00 83.94 83 VAL A CA 1
ATOM 677 C C . VAL A 1 83 ? -28.421 7.366 37.248 1.00 83.94 83 VAL A C 1
ATOM 679 O O . VAL A 1 83 ? -28.887 7.025 38.331 1.00 83.94 83 VAL A O 1
ATOM 682 N N . GLY A 1 84 ? -29.197 7.775 36.240 1.00 82.31 84 GLY A N 1
ATOM 683 C CA . GLY A 1 84 ? -30.655 7.880 36.356 1.00 82.31 84 GLY A CA 1
ATOM 684 C C . GLY A 1 84 ? -31.342 6.538 36.647 1.00 82.31 84 GLY A C 1
ATOM 685 O O . GLY A 1 84 ? -32.353 6.504 37.345 1.00 82.31 84 GLY A O 1
ATOM 686 N N . LEU A 1 85 ? -30.777 5.420 36.173 1.00 82.44 85 LEU A N 1
ATOM 687 C CA . LEU A 1 85 ? -31.238 4.071 36.526 1.00 82.44 85 LEU A CA 1
ATOM 688 C C . LEU A 1 85 ? -31.025 3.778 38.021 1.00 82.44 85 LEU A C 1
ATOM 690 O O . LEU A 1 85 ? -31.915 3.242 38.680 1.00 82.44 85 LEU A O 1
ATOM 694 N N . GLU A 1 86 ? -29.852 4.130 38.556 1.00 81.38 86 GLU A N 1
ATOM 695 C CA . GLU A 1 86 ? -29.524 3.951 39.976 1.00 81.38 86 GLU A CA 1
ATOM 696 C C . GLU A 1 86 ? -30.464 4.782 40.862 1.00 81.38 86 GLU A C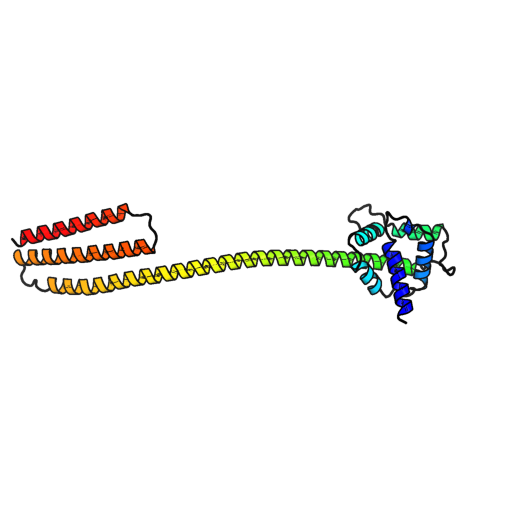 1
ATOM 698 O O . GLU A 1 86 ? -31.071 4.249 41.794 1.00 81.38 86 GLU A O 1
ATOM 703 N N . GLU A 1 87 ? -30.656 6.057 40.515 1.00 83.00 87 GLU A N 1
ATOM 704 C CA . GLU A 1 87 ? -31.551 6.977 41.224 1.00 83.00 87 GLU A CA 1
ATOM 705 C C . GLU A 1 87 ? -33.010 6.501 41.201 1.00 83.00 87 GLU A C 1
ATOM 707 O O . GLU A 1 87 ? -33.689 6.544 42.228 1.00 83.00 87 GLU A O 1
ATOM 712 N N . ALA A 1 88 ? -33.495 5.994 40.062 1.00 83.06 88 ALA A N 1
ATOM 713 C CA . ALA A 1 88 ? -34.859 5.481 39.937 1.00 83.06 88 ALA A CA 1
ATOM 714 C C . ALA A 1 88 ? -35.104 4.242 40.815 1.00 83.06 88 ALA A C 1
ATOM 716 O O . ALA A 1 88 ? -36.169 4.108 41.423 1.00 83.06 88 ALA A O 1
ATOM 717 N N . ILE A 1 89 ? -34.120 3.340 40.915 1.00 83.06 89 ILE A N 1
ATOM 718 C CA . ILE A 1 89 ? -34.205 2.152 41.776 1.00 83.06 89 ILE A CA 1
ATOM 719 C C . ILE A 1 89 ? -34.257 2.555 43.256 1.00 83.06 89 ILE A C 1
ATOM 721 O O . ILE A 1 89 ? -35.073 2.005 44.005 1.00 83.06 89 ILE A O 1
ATOM 725 N N . GLU A 1 90 ? -33.426 3.517 43.672 1.00 81.56 90 GLU A N 1
ATOM 726 C CA . GLU A 1 90 ? -33.378 3.997 45.058 1.00 81.56 90 GLU A CA 1
ATOM 727 C C . GLU A 1 90 ? -34.634 4.797 45.447 1.00 81.56 90 GLU A C 1
ATOM 729 O O . GLU A 1 90 ? -35.234 4.522 46.489 1.00 81.56 90 GLU A O 1
ATOM 734 N N . ALA A 1 91 ? -35.077 5.741 44.609 1.00 81.88 91 ALA A N 1
ATOM 735 C CA . ALA A 1 91 ? -36.211 6.622 44.902 1.00 81.88 91 ALA A CA 1
ATOM 736 C C . ALA A 1 91 ? -37.546 5.866 45.011 1.00 81.88 91 ALA A C 1
ATOM 738 O O . ALA A 1 91 ? -38.383 6.184 45.858 1.00 81.88 91 ALA A O 1
ATOM 739 N N . GLU A 1 92 ? -37.747 4.846 44.174 1.00 82.00 92 GLU A N 1
ATOM 740 C CA . GLU A 1 92 ? -38.972 4.043 44.168 1.00 82.00 92 GLU A CA 1
ATOM 741 C C . GLU A 1 92 ? -38.916 2.811 45.089 1.00 82.00 92 GLU A C 1
ATOM 743 O O . GLU A 1 92 ? -39.888 2.054 45.154 1.00 82.00 92 GLU A O 1
ATOM 748 N N . ASN A 1 93 ? -37.804 2.605 45.808 1.00 79.19 93 ASN A N 1
ATOM 749 C CA . ASN A 1 93 ? -37.583 1.464 46.705 1.00 79.19 93 ASN A CA 1
ATOM 750 C C . ASN A 1 93 ? -37.897 0.115 46.020 1.00 79.19 93 ASN A C 1
ATOM 752 O O . ASN A 1 93 ? -38.601 -0.752 46.554 1.00 79.19 93 ASN A O 1
ATOM 756 N N . ILE A 1 94 ? -37.430 -0.026 44.773 1.00 80.44 94 ILE A N 1
ATOM 757 C CA . ILE A 1 94 ? -37.723 -1.188 43.930 1.00 80.44 94 ILE A CA 1
ATOM 758 C C . ILE A 1 94 ? -36.923 -2.380 44.443 1.00 80.44 94 ILE A C 1
ATOM 760 O O . ILE A 1 94 ? -35.718 -2.297 44.661 1.00 80.44 94 ILE A O 1
ATOM 764 N N . ARG A 1 95 ? -37.603 -3.518 44.597 1.00 80.69 95 ARG A N 1
ATOM 765 C CA . ARG A 1 95 ? -36.989 -4.790 44.988 1.00 80.69 95 ARG A CA 1
ATOM 766 C C . ARG A 1 95 ? -36.936 -5.751 43.815 1.00 80.69 95 ARG A C 1
ATOM 768 O O . ARG A 1 95 ? -37.798 -5.703 42.938 1.00 80.69 95 ARG A O 1
ATOM 775 N N . GLY A 1 96 ? -35.948 -6.640 43.824 1.00 76.31 96 GLY A N 1
ATOM 776 C CA . GLY A 1 96 ? -35.810 -7.704 42.835 1.00 76.31 96 GLY A CA 1
ATOM 777 C C . GLY A 1 96 ? -36.988 -8.679 42.850 1.00 76.31 96 GLY A C 1
ATOM 778 O O . GLY A 1 96 ? -37.847 -8.644 43.732 1.00 76.31 96 GLY A O 1
ATOM 779 N N . VAL A 1 97 ? -37.004 -9.597 41.882 1.00 74.06 97 VAL A N 1
ATOM 780 C CA . VAL A 1 97 ? -38.077 -10.599 41.716 1.00 74.06 97 VAL A CA 1
ATOM 781 C C . VAL A 1 97 ? -38.332 -11.406 43.002 1.00 74.06 97 VAL A C 1
ATOM 783 O O . VAL A 1 97 ? -39.479 -11.723 43.303 1.00 74.06 97 VAL A O 1
ATOM 786 N N . ASN A 1 98 ? -37.285 -11.655 43.798 1.00 72.94 98 ASN A N 1
ATOM 787 C CA . ASN A 1 98 ? -37.347 -12.396 45.064 1.00 72.94 98 ASN A CA 1
ATOM 788 C C . ASN A 1 98 ? -37.354 -11.497 46.322 1.00 72.94 98 ASN A C 1
ATOM 790 O O . ASN A 1 98 ? -37.148 -11.989 47.428 1.00 72.94 98 ASN A O 1
ATOM 794 N N . GLY A 1 99 ? -37.564 -10.182 46.182 1.00 74.12 99 GLY A N 1
ATOM 795 C CA . GLY A 1 99 ? -37.558 -9.233 47.306 1.00 74.12 99 GLY A CA 1
ATOM 796 C C . GLY A 1 99 ? -36.170 -8.730 47.728 1.00 74.12 99 GLY A C 1
ATOM 797 O O . GLY A 1 99 ? -36.039 -8.136 48.798 1.00 74.12 99 GLY A O 1
ATOM 798 N N . GLU A 1 100 ? -35.161 -8.967 46.893 1.00 81.06 100 GLU A N 1
ATOM 799 C CA . GLU A 1 100 ? -33.760 -8.593 47.108 1.00 81.06 100 GLU A CA 1
ATOM 800 C C . GLU A 1 100 ? -33.511 -7.092 46.885 1.00 81.06 100 GLU A C 1
ATOM 802 O O . GLU A 1 100 ? -34.211 -6.451 46.098 1.00 81.06 100 GLU A O 1
ATOM 807 N N . GLU A 1 101 ? -32.497 -6.547 47.558 1.00 81.19 101 GLU A N 1
ATOM 808 C CA . GLU A 1 101 ? -32.000 -5.181 47.350 1.00 81.19 101 GLU A CA 1
ATOM 809 C C . GLU A 1 101 ? -30.883 -5.157 46.298 1.00 81.19 101 GLU A C 1
ATOM 811 O O . GLU A 1 101 ? -30.207 -6.163 46.070 1.00 81.19 101 GLU A O 1
ATOM 816 N N . VAL A 1 102 ? -30.691 -4.004 45.651 1.00 81.38 102 VAL A N 1
ATOM 817 C CA . VAL A 1 102 ? -29.642 -3.825 44.640 1.00 81.38 102 VAL A CA 1
ATOM 818 C C . VAL A 1 102 ? -28.250 -3.887 45.274 1.00 81.38 102 VAL A C 1
ATOM 820 O O . VAL A 1 102 ? -27.964 -3.205 46.259 1.00 81.38 102 VAL A O 1
ATOM 823 N N . ASP A 1 103 ? -27.352 -4.680 44.689 1.00 83.38 103 ASP A N 1
ATOM 824 C CA . ASP A 1 103 ? -25.953 -4.704 45.113 1.00 83.38 103 ASP A CA 1
ATOM 825 C C . ASP A 1 103 ? -25.189 -3.516 44.497 1.00 83.38 103 ASP A C 1
ATOM 827 O O . ASP A 1 103 ? -24.930 -3.459 43.292 1.00 83.38 103 ASP A O 1
ATOM 831 N N . LYS A 1 104 ? -24.799 -2.549 45.338 1.00 82.12 104 LYS A N 1
ATOM 832 C CA . LYS A 1 104 ? -24.049 -1.354 44.911 1.00 82.12 104 LYS A CA 1
ATOM 833 C C . LYS A 1 104 ? -22.666 -1.685 44.341 1.00 82.12 104 LYS A C 1
ATOM 835 O O . LYS A 1 104 ? -22.214 -1.018 43.410 1.00 82.12 104 LYS A O 1
ATOM 840 N N . ASN A 1 105 ? -21.993 -2.712 44.866 1.00 82.62 105 ASN A N 1
ATOM 841 C CA . ASN A 1 105 ? -20.688 -3.137 44.355 1.00 82.62 105 ASN A CA 1
ATOM 842 C C . ASN A 1 105 ? -20.827 -3.773 42.972 1.00 82.62 105 ASN A C 1
ATOM 844 O O . ASN A 1 105 ? -20.000 -3.507 42.097 1.00 82.62 105 ASN A O 1
ATOM 848 N N . PHE A 1 106 ? -21.877 -4.573 42.768 1.00 83.88 106 PHE A N 1
ATOM 849 C CA . PHE A 1 106 ? -22.211 -5.111 41.453 1.00 83.88 106 PHE A CA 1
ATOM 850 C C . PHE A 1 106 ? -22.452 -3.986 40.448 1.00 83.88 106 PHE A C 1
ATOM 852 O O . PHE A 1 106 ? -21.806 -3.966 39.407 1.00 83.88 106 PHE A O 1
ATOM 859 N N . THR A 1 107 ? -23.325 -3.029 40.775 1.00 83.81 107 THR A N 1
ATOM 860 C CA . THR A 1 107 ? -23.682 -1.915 39.883 1.00 83.81 107 THR A CA 1
ATOM 861 C C . THR A 1 107 ? -22.454 -1.129 39.438 1.00 83.81 107 THR A C 1
ATOM 863 O O . THR A 1 107 ? -22.252 -0.916 38.241 1.00 83.81 107 THR A O 1
ATOM 866 N N . LYS A 1 108 ? -21.574 -0.788 40.389 1.00 85.62 108 LYS A N 1
ATOM 867 C CA . LYS A 1 108 ? -20.316 -0.101 40.094 1.00 85.62 108 LYS A CA 1
ATOM 868 C C . LYS A 1 108 ? -19.438 -0.905 39.130 1.00 85.62 108 LYS A C 1
ATOM 870 O O . LYS A 1 108 ? -19.038 -0.382 38.091 1.00 85.62 108 LYS A O 1
ATOM 875 N N . LYS A 1 109 ? -19.162 -2.176 39.448 1.00 85.44 109 LYS A N 1
ATOM 876 C CA . LYS A 1 109 ? -18.332 -3.047 38.598 1.00 85.44 109 LYS A CA 1
ATOM 877 C C . LYS A 1 109 ? -18.952 -3.243 37.219 1.00 85.44 109 LYS A C 1
ATOM 879 O O . LYS A 1 109 ? -18.258 -3.178 36.212 1.00 85.44 109 LYS A O 1
ATOM 884 N N . PHE A 1 110 ? -20.261 -3.460 37.157 1.00 86.12 110 PHE A N 1
ATOM 885 C CA . PHE A 1 110 ? -20.981 -3.685 35.913 1.00 86.12 110 PHE A CA 1
ATOM 886 C C . PHE A 1 110 ? -20.861 -2.479 34.978 1.00 86.12 110 PHE A C 1
ATOM 888 O O . PHE A 1 110 ? -20.455 -2.636 33.827 1.00 86.12 110 PHE A O 1
ATOM 895 N N . LYS A 1 111 ? -21.098 -1.269 35.496 1.00 87.44 111 LYS A N 1
ATOM 896 C CA . LYS A 1 111 ? -20.890 -0.016 34.763 1.00 87.44 111 LYS A CA 1
ATOM 897 C C . LYS A 1 111 ? -19.451 0.132 34.264 1.00 87.44 111 LYS A C 1
ATOM 899 O O . LYS A 1 111 ? -19.238 0.450 33.094 1.00 87.44 111 LYS A O 1
ATOM 904 N N . GLU A 1 112 ? -18.462 -0.121 35.122 1.00 88.12 112 GLU A N 1
ATOM 905 C CA . GLU A 1 112 ? -17.040 -0.071 34.753 1.00 88.12 112 GLU A CA 1
ATOM 906 C C . GLU A 1 112 ? -16.708 -1.060 33.622 1.00 88.12 112 GLU A C 1
ATOM 908 O O . GLU A 1 112 ? -16.048 -0.685 32.651 1.00 88.12 112 GLU A O 1
ATOM 913 N N . HIS A 1 113 ? -17.221 -2.291 33.685 1.00 88.31 113 HIS A N 1
ATOM 914 C CA . HIS A 1 113 ? -16.998 -3.297 32.647 1.00 88.31 113 HIS A CA 1
ATOM 915 C C . HIS A 1 113 ? -17.696 -2.970 31.327 1.00 88.31 113 HIS A C 1
ATOM 917 O O . HIS A 1 113 ? -17.084 -3.160 30.275 1.00 88.31 113 HIS A O 1
ATOM 923 N N . LEU A 1 114 ? -18.924 -2.440 31.353 1.00 89.62 114 LEU A N 1
ATOM 924 C CA . LEU A 1 114 ? -19.601 -1.963 30.142 1.00 89.62 114 LEU A CA 1
ATOM 925 C C . LEU A 1 114 ? -18.768 -0.879 29.452 1.00 89.62 114 LEU A C 1
ATOM 927 O O . LEU A 1 114 ? -18.497 -0.972 28.256 1.00 89.62 114 LEU A O 1
ATOM 931 N N . ARG A 1 115 ? -18.297 0.113 30.220 1.00 90.56 115 ARG A N 1
ATOM 932 C CA . ARG A 1 115 ? -17.444 1.188 29.700 1.00 90.56 115 ARG A CA 1
ATOM 933 C C . ARG A 1 115 ? -16.150 0.652 29.111 1.00 90.56 115 ARG A C 1
ATOM 935 O O . ARG A 1 115 ? -15.808 1.004 27.985 1.00 90.56 115 ARG A O 1
ATOM 942 N N . LEU A 1 116 ? -15.459 -0.224 29.838 1.00 90.94 116 LEU A N 1
ATOM 943 C CA . LEU A 1 116 ? -14.212 -0.825 29.378 1.00 90.94 116 LEU A CA 1
ATOM 944 C C . LEU A 1 116 ? -14.405 -1.580 28.058 1.00 90.94 116 LEU A C 1
ATOM 946 O O . LEU A 1 116 ? -13.647 -1.354 27.117 1.00 90.94 116 LEU A O 1
ATOM 950 N N . CYS A 1 117 ? -15.436 -2.418 27.959 1.00 91.31 117 CYS A N 1
ATOM 951 C CA . CYS A 1 117 ? -15.744 -3.153 26.733 1.00 91.31 117 CYS A CA 1
ATOM 952 C C . CYS A 1 117 ? -16.097 -2.201 25.581 1.00 91.31 117 CYS A C 1
ATOM 954 O O . CYS A 1 117 ? -15.657 -2.406 24.450 1.00 91.31 117 CYS A O 1
ATOM 956 N N . CYS A 1 118 ? -16.838 -1.122 25.852 1.00 91.56 118 CYS A N 1
ATOM 957 C CA . CYS A 1 118 ? -17.119 -0.100 24.847 1.00 91.56 118 CYS A CA 1
ATOM 958 C C . CYS A 1 118 ? -15.835 0.557 24.326 1.00 91.56 118 CYS A C 1
ATOM 960 O O . CYS A 1 118 ? -15.659 0.630 23.110 1.00 91.56 118 CYS A O 1
ATOM 962 N N . PHE A 1 119 ? -14.919 0.963 25.210 1.00 91.25 119 PHE A N 1
ATOM 963 C CA . PHE A 1 119 ? -13.624 1.525 24.814 1.00 91.25 119 PHE A CA 1
ATOM 964 C C . PHE A 1 119 ? -12.768 0.523 24.034 1.00 91.25 119 PHE A C 1
ATOM 966 O O . PHE A 1 119 ? -12.145 0.883 23.036 1.00 91.25 119 PHE A O 1
ATOM 973 N N . GLN A 1 120 ? -12.752 -0.743 24.455 1.00 91.75 120 GLN A N 1
ATOM 974 C CA . GLN A 1 120 ? -12.009 -1.800 23.773 1.00 91.75 120 GLN A CA 1
ATOM 975 C C . GLN A 1 120 ? -12.542 -2.046 22.356 1.00 91.75 120 GLN A C 1
ATOM 977 O O . GLN A 1 120 ? -11.748 -2.085 21.415 1.00 91.75 120 GLN A O 1
ATOM 982 N N . ARG A 1 121 ? -13.869 -2.129 22.168 1.00 93.00 121 ARG A N 1
ATOM 983 C CA . ARG A 1 121 ? -14.484 -2.258 20.834 1.00 93.00 121 ARG A CA 1
ATOM 984 C C . ARG A 1 121 ? -14.109 -1.088 19.931 1.00 93.00 121 ARG A C 1
ATOM 986 O O . ARG A 1 121 ? -13.747 -1.294 18.769 1.00 93.00 121 ARG A O 1
ATOM 993 N N . GLU A 1 122 ? -14.189 0.135 20.449 1.00 91.81 122 GLU A N 1
ATOM 994 C CA . GLU A 1 122 ? -13.853 1.332 19.681 1.00 91.81 122 GLU A CA 1
ATOM 995 C C . GLU A 1 122 ? -12.379 1.325 19.263 1.00 91.81 122 GLU A C 1
ATOM 997 O O . GLU A 1 122 ? -12.054 1.554 18.096 1.00 91.81 122 GLU A O 1
ATOM 1002 N N . PHE A 1 123 ? -11.487 0.998 20.200 1.00 93.12 123 PHE A N 1
ATOM 1003 C CA . PHE A 1 123 ? -10.062 0.873 19.934 1.00 93.12 123 PHE A CA 1
ATOM 1004 C C . PHE A 1 12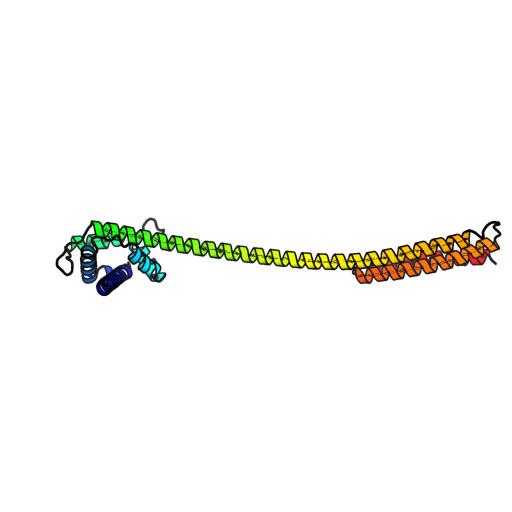3 ? -9.782 -0.172 18.847 1.00 93.12 123 PHE A C 1
ATOM 1006 O O . PHE A 1 123 ? -9.096 0.132 17.871 1.00 93.12 123 PHE A O 1
ATOM 1013 N N . MET A 1 124 ? -10.363 -1.372 18.957 1.00 93.00 124 MET A N 1
ATOM 1014 C CA . MET A 1 124 ? -10.222 -2.432 17.950 1.00 93.00 124 MET A CA 1
ATOM 1015 C C . MET A 1 124 ? -10.719 -1.984 16.572 1.00 93.00 124 MET A C 1
ATOM 1017 O O . MET A 1 124 ? -10.049 -2.213 15.565 1.00 93.00 124 MET A O 1
ATOM 1021 N N . THR A 1 125 ? -11.862 -1.299 16.522 1.00 92.94 125 THR A N 1
ATOM 1022 C CA . THR A 1 125 ? -12.444 -0.776 15.277 1.00 92.94 125 THR A CA 1
ATOM 1023 C C . THR A 1 125 ? -11.533 0.272 14.641 1.00 92.94 125 THR A C 1
ATOM 1025 O O . THR A 1 125 ? -11.260 0.227 13.439 1.00 92.94 125 THR A O 1
ATOM 1028 N N . ARG A 1 126 ? -10.988 1.186 15.450 1.00 93.44 126 ARG A N 1
ATOM 1029 C CA . ARG A 1 126 ? -10.060 2.231 15.006 1.00 93.44 126 ARG A CA 1
ATOM 1030 C C . ARG A 1 126 ? -8.761 1.644 14.457 1.00 93.44 126 ARG A C 1
ATOM 1032 O O . ARG A 1 126 ? -8.336 2.032 13.370 1.00 93.44 126 ARG A O 1
ATOM 1039 N N . VAL A 1 127 ? -8.166 0.693 15.176 1.00 95.56 127 VAL A N 1
ATOM 1040 C CA . VAL A 1 127 ? -6.945 -0.007 14.749 1.00 95.56 127 VAL A CA 1
ATOM 1041 C C . VAL A 1 127 ? -7.194 -0.796 13.462 1.00 95.56 127 VAL A C 1
ATOM 1043 O O . VAL A 1 127 ? -6.383 -0.727 12.543 1.00 95.56 127 VAL A O 1
ATOM 1046 N N . SER A 1 128 ? -8.334 -1.484 13.348 1.00 94.44 128 SER A N 1
ATOM 1047 C CA . SER A 1 128 ? -8.716 -2.223 12.137 1.00 94.44 128 SER A CA 1
ATOM 1048 C C . SER A 1 128 ? -8.876 -1.304 10.918 1.00 94.44 128 SER A C 1
ATOM 1050 O O . SER A 1 128 ? -8.346 -1.589 9.837 1.00 94.44 128 SER A O 1
ATOM 1052 N N . ARG A 1 129 ? -9.529 -0.145 11.092 1.00 94.88 129 ARG A N 1
ATOM 1053 C CA . ARG A 1 129 ? -9.646 0.876 10.039 1.00 94.88 129 ARG A CA 1
ATOM 1054 C C . ARG A 1 129 ? -8.272 1.386 9.604 1.00 94.88 129 ARG A C 1
ATOM 1056 O O . ARG A 1 129 ? -7.979 1.392 8.411 1.00 94.88 129 ARG A O 1
ATOM 1063 N N . GLN A 1 130 ? -7.416 1.750 10.556 1.00 95.88 130 GLN A N 1
ATOM 1064 C CA . GLN A 1 130 ? -6.066 2.235 10.265 1.00 95.88 130 GLN A CA 1
ATOM 1065 C C . GLN A 1 130 ? -5.219 1.174 9.545 1.00 95.88 130 GLN A C 1
ATOM 1067 O O . GLN A 1 130 ? -4.542 1.485 8.567 1.00 95.88 130 GLN A O 1
ATOM 1072 N N . ALA A 1 131 ? -5.288 -0.089 9.972 1.00 94.94 131 ALA A N 1
ATOM 1073 C CA . ALA A 1 131 ? -4.599 -1.194 9.306 1.00 94.94 131 ALA A CA 1
ATOM 1074 C C . ALA A 1 131 ? -5.080 -1.379 7.856 1.00 94.94 131 ALA A C 1
ATOM 1076 O O . ALA A 1 131 ? -4.272 -1.617 6.956 1.00 94.94 131 ALA A O 1
ATOM 1077 N N . THR A 1 132 ? -6.383 -1.216 7.616 1.00 96.19 132 THR A N 1
ATOM 1078 C CA . THR A 1 132 ? -6.976 -1.278 6.272 1.00 96.19 132 THR A CA 1
ATOM 1079 C C . THR A 1 132 ? -6.487 -0.129 5.387 1.00 96.19 132 THR A C 1
ATOM 1081 O O . THR A 1 132 ? -6.121 -0.355 4.234 1.00 96.19 132 THR A O 1
ATOM 1084 N N . GLU A 1 133 ? -6.423 1.091 5.922 1.00 96.25 133 GLU A N 1
ATOM 1085 C CA . GLU A 1 133 ? -5.908 2.268 5.209 1.00 96.25 133 GLU A CA 1
ATOM 1086 C C . GLU A 1 133 ? -4.432 2.101 4.830 1.00 96.25 133 GLU A C 1
ATOM 1088 O O . GLU A 1 133 ? -4.082 2.257 3.658 1.00 96.25 133 GLU A O 1
ATOM 1093 N N . ILE A 1 134 ? -3.594 1.678 5.783 1.00 95.81 134 ILE A N 1
ATOM 1094 C CA . ILE A 1 134 ? -2.169 1.391 5.553 1.00 95.81 134 ILE A CA 1
ATOM 1095 C C . ILE A 1 134 ? -2.000 0.297 4.492 1.00 95.81 134 ILE A C 1
ATOM 1097 O O . ILE A 1 134 ? -1.173 0.423 3.589 1.00 95.81 134 ILE A O 1
ATOM 1101 N N . SER A 1 135 ? -2.799 -0.773 4.558 1.00 95.56 135 SER A N 1
ATOM 1102 C CA . SER A 1 135 ? -2.769 -1.853 3.565 1.00 95.56 135 SER A CA 1
ATOM 1103 C C . SER A 1 135 ? -3.113 -1.350 2.159 1.00 95.56 135 SER A C 1
ATOM 1105 O O . SER A 1 135 ? -2.449 -1.701 1.177 1.00 95.56 135 SER A O 1
ATOM 1107 N N . LEU A 1 136 ? -4.122 -0.483 2.049 1.00 95.56 136 LEU A N 1
ATOM 1108 C CA . LEU A 1 136 ? -4.568 0.074 0.776 1.00 95.56 136 LEU A CA 1
ATOM 1109 C C . LEU A 1 136 ? -3.537 1.041 0.177 1.00 95.56 136 LEU A C 1
ATOM 1111 O O . LEU A 1 136 ? -3.315 1.028 -1.037 1.00 95.56 136 LEU A O 1
ATOM 1115 N N . GLU A 1 137 ? -2.878 1.843 1.011 1.00 95.94 137 GLU A N 1
ATOM 1116 C CA . GLU A 1 137 ? -1.762 2.698 0.605 1.00 95.94 137 GLU A CA 1
ATOM 1117 C C . GLU A 1 137 ? -0.551 1.873 0.150 1.00 95.94 137 GLU A C 1
ATOM 1119 O O . GLU A 1 137 ? -0.032 2.091 -0.947 1.00 95.94 137 GLU A O 1
ATOM 1124 N N . ALA A 1 138 ? -0.159 0.855 0.921 1.00 95.25 138 ALA A N 1
ATOM 1125 C CA . ALA A 1 138 ? 0.929 -0.051 0.560 1.00 95.25 138 ALA A CA 1
ATOM 1126 C C . ALA A 1 138 ? 0.672 -0.747 -0.788 1.00 95.25 138 ALA A C 1
ATOM 1128 O O . ALA A 1 138 ? 1.580 -0.851 -1.620 1.00 95.25 138 ALA A O 1
ATOM 1129 N N . ARG A 1 139 ? -0.577 -1.160 -1.054 1.00 95.75 139 ARG A N 1
ATOM 1130 C CA . ARG A 1 139 ? -0.968 -1.746 -2.345 1.00 95.75 139 ARG A CA 1
ATOM 1131 C C . ARG A 1 139 ? -0.797 -0.756 -3.496 1.00 95.75 139 ARG A C 1
ATOM 1133 O O . ARG A 1 139 ? -0.207 -1.112 -4.513 1.00 95.75 139 ARG A O 1
ATOM 1140 N N . LYS A 1 140 ? -1.257 0.491 -3.336 1.00 96.12 140 LYS A N 1
ATOM 1141 C CA . LYS A 1 140 ? -1.085 1.548 -4.351 1.00 96.12 140 LYS A CA 1
ATOM 1142 C C . LYS A 1 140 ? 0.393 1.811 -4.641 1.00 96.12 140 LYS A C 1
ATOM 1144 O O . LYS A 1 140 ? 0.791 1.850 -5.805 1.00 96.12 140 LYS A O 1
ATOM 1149 N N . THR A 1 141 ? 1.213 1.932 -3.601 1.00 95.94 141 THR A N 1
ATOM 1150 C CA . THR A 1 141 ? 2.662 2.136 -3.736 1.00 95.94 141 THR A CA 1
ATOM 1151 C C . THR A 1 141 ? 3.330 0.963 -4.455 1.00 95.94 141 THR A C 1
ATOM 1153 O O . THR A 1 141 ? 4.136 1.173 -5.361 1.00 95.94 141 THR A O 1
ATOM 1156 N N . SER A 1 142 ? 2.943 -0.275 -4.131 1.00 95.56 142 SER A N 1
ATOM 1157 C CA . SER A 1 142 ? 3.429 -1.479 -4.815 1.00 95.56 142 SER A CA 1
ATOM 1158 C C . SER A 1 142 ? 3.055 -1.499 -6.303 1.00 95.56 142 SER A C 1
ATOM 1160 O O . SER A 1 142 ? 3.898 -1.792 -7.152 1.00 95.56 142 SER A O 1
ATOM 1162 N N . GLU A 1 143 ? 1.825 -1.118 -6.657 1.00 95.94 143 GLU A N 1
ATOM 1163 C CA . GLU A 1 143 ? 1.393 -1.025 -8.056 1.00 95.94 143 GLU A CA 1
ATOM 1164 C C . GLU A 1 143 ? 2.182 0.029 -8.847 1.00 95.94 143 GLU A C 1
ATOM 1166 O O . GLU A 1 143 ? 2.559 -0.220 -9.996 1.00 95.94 143 GLU A O 1
ATOM 1171 N N . ILE A 1 144 ? 2.459 1.189 -8.241 1.00 96.06 144 ILE A N 1
ATOM 1172 C CA . ILE A 1 144 ? 3.286 2.243 -8.848 1.00 96.06 144 ILE A CA 1
ATOM 1173 C C . ILE A 1 144 ? 4.715 1.735 -9.059 1.00 96.06 144 ILE A C 1
ATOM 1175 O O . ILE A 1 144 ? 5.244 1.850 -10.167 1.00 96.06 144 ILE A O 1
ATOM 1179 N N . ALA A 1 145 ? 5.316 1.114 -8.040 1.00 95.25 145 ALA A N 1
ATOM 1180 C CA . ALA A 1 145 ? 6.657 0.542 -8.128 1.00 95.25 145 ALA A CA 1
ATOM 1181 C C . ALA A 1 145 ? 6.745 -0.547 -9.211 1.00 95.25 145 ALA A C 1
ATOM 1183 O O . ALA A 1 145 ? 7.680 -0.554 -10.008 1.00 95.25 145 ALA A O 1
ATOM 1184 N N . ASN A 1 146 ? 5.737 -1.417 -9.316 1.00 96.69 146 ASN A N 1
ATOM 1185 C CA . ASN A 1 146 ? 5.677 -2.458 -10.343 1.00 96.69 146 ASN A CA 1
ATOM 1186 C C . ASN A 1 146 ? 5.540 -1.867 -11.757 1.00 96.69 146 ASN A C 1
ATOM 1188 O O . ASN A 1 146 ? 6.199 -2.318 -12.694 1.00 96.69 146 ASN A O 1
ATOM 1192 N N . LYS A 1 147 ? 4.717 -0.824 -11.936 1.00 96.06 147 LYS A N 1
ATOM 1193 C CA . LYS A 1 147 ? 4.618 -0.105 -13.219 1.00 96.06 147 LYS A CA 1
ATOM 1194 C C . LYS A 1 147 ? 5.947 0.552 -13.594 1.00 96.06 147 LYS A C 1
ATOM 1196 O O . LYS A 1 147 ? 6.374 0.429 -14.741 1.00 96.06 147 LYS A O 1
ATOM 1201 N N . ALA A 1 148 ? 6.615 1.199 -12.640 1.00 95.38 148 ALA A N 1
ATOM 1202 C CA . ALA A 1 148 ? 7.930 1.796 -12.850 1.00 95.38 148 ALA A CA 1
ATOM 1203 C C . ALA A 1 148 ? 8.981 0.738 -13.226 1.00 95.38 148 ALA A C 1
ATOM 1205 O O . ALA A 1 148 ? 9.702 0.925 -14.204 1.00 95.38 148 ALA A O 1
ATOM 1206 N N . ALA A 1 149 ? 9.006 -0.404 -12.531 1.00 95.88 149 ALA A N 1
ATOM 1207 C CA . ALA A 1 149 ? 9.902 -1.519 -12.829 1.00 95.88 149 ALA A CA 1
ATOM 1208 C C . ALA A 1 149 ? 9.666 -2.094 -14.235 1.00 95.88 149 ALA A C 1
ATOM 1210 O O . ALA A 1 149 ? 10.615 -2.243 -15.001 1.00 95.88 149 ALA A O 1
ATOM 1211 N N . LYS A 1 150 ? 8.405 -2.328 -14.626 1.00 96.00 150 LYS A N 1
ATOM 1212 C CA . LYS A 1 150 ? 8.056 -2.789 -15.983 1.00 96.00 150 LYS A CA 1
ATOM 1213 C C . LYS A 1 150 ? 8.453 -1.785 -17.063 1.00 96.00 150 LYS A C 1
ATOM 1215 O O . LYS A 1 150 ? 8.888 -2.180 -18.143 1.00 96.00 150 LYS A O 1
ATOM 1220 N N . ASN A 1 151 ? 8.303 -0.489 -16.801 1.00 95.06 151 ASN A N 1
ATOM 1221 C CA . ASN A 1 151 ? 8.746 0.545 -17.733 1.00 95.06 151 ASN A CA 1
ATOM 1222 C C . ASN A 1 151 ? 10.275 0.575 -17.843 1.00 95.06 151 ASN A C 1
ATOM 1224 O O . ASN A 1 151 ? 10.794 0.629 -18.954 1.00 95.06 151 ASN A O 1
ATOM 1228 N N . ALA A 1 152 ? 10.993 0.469 -16.723 1.00 94.44 152 ALA A N 1
ATOM 1229 C CA . ALA A 1 152 ? 12.450 0.374 -16.716 1.00 94.44 152 ALA A CA 1
ATOM 1230 C C . ALA A 1 152 ? 12.945 -0.870 -17.472 1.00 94.44 152 ALA A C 1
ATOM 1232 O O . ALA A 1 152 ? 13.887 -0.772 -18.254 1.00 94.44 152 ALA A O 1
ATOM 1233 N N . GLU A 1 153 ? 12.280 -2.015 -17.313 1.00 94.88 153 GLU A N 1
ATOM 1234 C CA . GLU A 1 153 ? 12.577 -3.247 -18.050 1.00 94.88 153 GLU A CA 1
ATOM 1235 C C . GLU A 1 153 ? 12.367 -3.077 -19.563 1.00 94.88 153 GLU A C 1
ATOM 1237 O O . GLU A 1 153 ? 13.238 -3.431 -20.358 1.00 94.88 153 GLU A O 1
ATOM 1242 N N . LYS A 1 154 ? 11.250 -2.470 -19.979 1.00 93.88 154 LYS A N 1
ATOM 1243 C CA . LYS A 1 154 ? 10.996 -2.160 -21.396 1.00 93.88 154 LYS A CA 1
ATOM 1244 C C . LYS A 1 154 ? 12.055 -1.225 -21.973 1.00 93.88 154 LYS A C 1
ATOM 1246 O O . LYS A 1 154 ? 12.565 -1.486 -23.061 1.00 93.88 154 LYS A O 1
ATOM 1251 N N . THR A 1 155 ? 12.407 -0.165 -21.246 1.00 92.88 155 THR A N 1
ATOM 1252 C CA . THR A 1 155 ? 13.459 0.775 -21.649 1.00 92.88 155 THR A CA 1
ATOM 1253 C C . THR A 1 155 ? 14.809 0.074 -21.756 1.00 92.88 155 THR A C 1
ATOM 1255 O O . THR A 1 155 ? 15.489 0.227 -22.764 1.00 92.88 155 THR A O 1
ATOM 1258 N N . LYS A 1 156 ? 15.167 -0.764 -20.777 1.00 93.81 156 LYS A N 1
ATOM 1259 C CA . LYS A 1 156 ? 16.376 -1.596 -20.801 1.00 93.81 156 LYS A CA 1
ATOM 1260 C C . LYS A 1 156 ? 16.424 -2.467 -22.059 1.00 93.81 156 LYS A C 1
ATOM 1262 O O . LYS A 1 156 ? 17.426 -2.458 -22.766 1.00 93.81 156 LYS A O 1
ATOM 1267 N N . ASN A 1 157 ? 15.343 -3.180 -22.370 1.00 91.44 157 ASN A N 1
ATOM 1268 C CA . ASN A 1 157 ? 15.284 -4.052 -23.546 1.00 91.44 157 ASN A CA 1
ATOM 1269 C C . ASN A 1 157 ? 15.395 -3.263 -24.859 1.00 91.44 157 ASN A C 1
ATOM 1271 O O . ASN A 1 157 ? 16.112 -3.685 -25.767 1.00 91.44 157 ASN A O 1
ATOM 1275 N N . LYS A 1 158 ? 14.747 -2.094 -24.942 1.00 88.38 158 LYS A N 1
ATOM 1276 C CA . LYS A 1 158 ? 14.880 -1.185 -26.088 1.00 88.38 158 LYS A CA 1
ATOM 1277 C C . LYS A 1 158 ? 16.330 -0.720 -26.264 1.00 88.38 158 LYS A C 1
ATOM 1279 O O . LYS A 1 158 ? 16.876 -0.859 -27.353 1.00 88.38 158 LYS A O 1
ATOM 1284 N N . ILE A 1 159 ? 16.967 -0.272 -25.183 1.00 88.62 159 ILE A N 1
ATOM 1285 C CA . ILE A 1 159 ? 18.367 0.171 -25.176 1.00 88.62 159 ILE A CA 1
ATOM 1286 C C . ILE A 1 159 ? 19.307 -0.956 -25.630 1.00 88.62 159 ILE A C 1
ATOM 1288 O O . ILE A 1 159 ? 20.177 -0.720 -26.463 1.00 88.62 159 ILE A O 1
ATOM 1292 N N . TYR A 1 160 ? 19.131 -2.194 -25.152 1.00 89.88 160 TYR A N 1
ATOM 1293 C CA . TYR A 1 160 ? 19.953 -3.318 -25.622 1.00 89.88 160 TYR A CA 1
ATOM 1294 C C . TYR A 1 160 ? 19.772 -3.599 -27.113 1.00 89.88 160 TYR A C 1
ATOM 1296 O O . TYR A 1 160 ? 20.758 -3.836 -27.809 1.00 89.88 160 TYR A O 1
ATOM 1304 N N . SER A 1 161 ? 18.536 -3.550 -27.616 1.00 85.38 161 SER A N 1
ATOM 1305 C CA . SER A 1 161 ? 18.265 -3.721 -29.046 1.00 85.38 161 SER A CA 1
ATOM 1306 C C . SER A 1 161 ? 18.936 -2.629 -29.889 1.00 85.38 161 SER A C 1
ATOM 1308 O O . SER A 1 161 ? 19.499 -2.917 -30.949 1.00 85.38 161 SER A O 1
ATOM 1310 N N . GLU A 1 162 ? 18.907 -1.380 -29.420 1.00 85.62 162 GLU A N 1
ATOM 1311 C CA . GLU A 1 162 ? 19.583 -0.251 -30.068 1.00 85.62 162 GLU A CA 1
ATOM 1312 C C . GLU A 1 162 ? 21.109 -0.414 -30.026 1.00 85.62 162 GLU A C 1
ATOM 1314 O O . GLU A 1 162 ? 21.762 -0.258 -31.057 1.00 85.62 162 GLU A O 1
ATOM 1319 N N . PHE A 1 163 ? 21.685 -0.830 -28.892 1.00 88.75 163 PHE A N 1
ATOM 1320 C CA . PHE A 1 163 ? 23.123 -1.093 -28.776 1.00 88.75 163 PHE A CA 1
ATOM 1321 C C . PHE A 1 163 ? 23.601 -2.210 -29.701 1.00 88.75 163 PHE A C 1
ATOM 1323 O O . PHE A 1 163 ? 24.619 -2.037 -30.366 1.00 88.75 163 PHE A O 1
ATOM 1330 N N . ILE A 1 164 ? 22.880 -3.333 -29.782 1.00 86.81 164 ILE A N 1
AT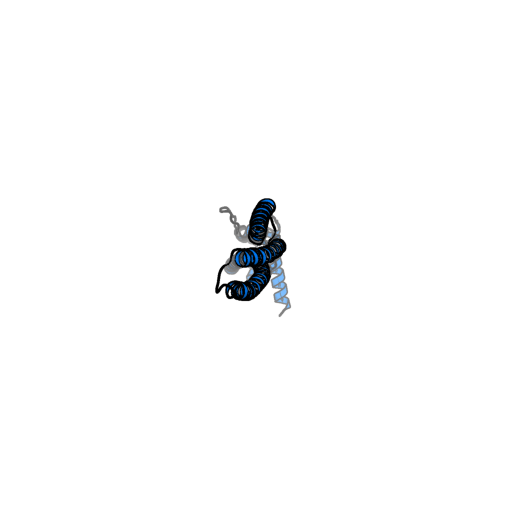OM 1331 C CA . ILE A 1 164 ? 23.217 -4.429 -30.707 1.00 86.81 164 ILE A CA 1
ATOM 1332 C C . ILE A 1 164 ? 23.201 -3.924 -32.156 1.00 86.81 164 ILE A C 1
ATOM 1334 O O . ILE A 1 164 ? 24.092 -4.252 -32.939 1.00 86.81 164 ILE A O 1
ATOM 1338 N N . SER A 1 165 ? 22.227 -3.079 -32.502 1.00 84.44 165 SER A N 1
ATOM 1339 C CA . SER A 1 165 ? 22.119 -2.492 -33.841 1.00 84.44 165 SER A CA 1
ATOM 1340 C C . SER A 1 165 ? 23.290 -1.550 -34.151 1.00 84.44 165 SER A C 1
ATOM 1342 O O . SER A 1 165 ? 23.912 -1.672 -35.207 1.00 84.44 165 SER A O 1
ATOM 1344 N N . ILE A 1 166 ? 23.633 -0.647 -33.222 1.00 84.19 166 ILE A N 1
ATOM 1345 C CA . ILE A 1 166 ? 24.777 0.273 -33.353 1.00 84.19 166 ILE A CA 1
ATOM 1346 C C . ILE A 1 166 ? 26.090 -0.509 -33.448 1.00 84.19 166 ILE A C 1
ATOM 1348 O O . ILE A 1 166 ? 26.921 -0.197 -34.301 1.00 84.19 166 ILE A O 1
ATOM 1352 N N . LEU A 1 167 ? 26.265 -1.543 -32.620 1.00 87.31 167 LEU A N 1
ATOM 1353 C CA . LEU A 1 167 ? 27.447 -2.400 -32.650 1.00 87.31 167 LEU A CA 1
ATOM 1354 C C . LEU A 1 167 ? 27.597 -3.070 -34.020 1.00 87.31 167 LEU A C 1
ATOM 1356 O O . LEU A 1 167 ? 28.675 -3.010 -34.601 1.00 87.31 167 LEU A O 1
ATOM 1360 N N . GLY A 1 168 ? 26.515 -3.623 -34.578 1.00 86.25 168 GLY A N 1
ATOM 1361 C CA . GLY A 1 168 ? 26.528 -4.223 -35.914 1.00 86.25 168 GLY A CA 1
ATOM 1362 C C . GLY A 1 168 ? 26.950 -3.245 -37.018 1.00 86.25 168 GLY A C 1
ATOM 1363 O O . GLY A 1 168 ? 27.765 -3.595 -37.872 1.00 86.25 168 GLY A O 1
ATOM 1364 N N . ILE A 1 169 ? 26.458 -2.002 -36.974 1.00 83.06 169 ILE A N 1
ATOM 1365 C CA . ILE A 1 169 ? 26.851 -0.943 -37.920 1.00 83.06 169 ILE A CA 1
ATOM 1366 C C . ILE A 1 169 ? 28.327 -0.572 -37.751 1.00 83.06 169 ILE A C 1
ATOM 1368 O O . ILE A 1 169 ? 29.062 -0.497 -38.735 1.00 83.06 169 ILE A O 1
ATOM 1372 N N . PHE A 1 170 ? 28.788 -0.379 -36.513 1.00 83.69 170 PHE A N 1
ATOM 1373 C CA . PHE A 1 170 ? 30.182 -0.037 -36.238 1.00 83.69 170 PHE A CA 1
ATOM 1374 C C . PHE A 1 170 ? 31.142 -1.146 -36.690 1.00 83.69 170 PHE A C 1
ATOM 1376 O O . PHE A 1 170 ? 32.177 -0.865 -37.296 1.00 83.69 170 PHE A O 1
ATOM 1383 N N . THR A 1 171 ? 30.783 -2.412 -36.468 1.00 88.44 171 THR A N 1
ATOM 1384 C CA . THR A 1 171 ? 31.542 -3.568 -36.955 1.00 88.44 171 THR A CA 1
ATOM 1385 C C . THR A 1 171 ? 31.606 -3.601 -38.482 1.00 88.44 171 THR A C 1
ATOM 1387 O O . THR A 1 171 ? 32.694 -3.772 -39.034 1.00 88.44 171 THR A O 1
ATOM 1390 N N . ALA A 1 172 ? 30.484 -3.381 -39.176 1.00 84.44 172 ALA A N 1
ATOM 1391 C CA . ALA A 1 172 ? 30.460 -3.338 -40.638 1.00 84.44 172 ALA A CA 1
ATOM 1392 C C . ALA A 1 172 ? 31.366 -2.223 -41.195 1.00 84.44 172 ALA A C 1
ATOM 1394 O O . ALA A 1 172 ? 32.167 -2.471 -42.097 1.00 84.44 172 ALA A O 1
ATOM 1395 N N . ILE A 1 173 ? 31.308 -1.020 -40.608 1.00 82.75 173 ILE A N 1
ATOM 1396 C CA . ILE A 1 173 ? 32.179 0.107 -40.978 1.00 82.75 173 ILE A CA 1
ATOM 1397 C C . ILE A 1 173 ? 33.652 -0.209 -40.677 1.00 82.75 173 ILE A C 1
ATOM 1399 O O . ILE A 1 173 ? 34.523 0.095 -41.491 1.00 82.75 173 ILE A O 1
ATOM 1403 N N . SER A 1 174 ? 33.957 -0.850 -39.547 1.00 86.94 174 SER A N 1
ATOM 1404 C CA . SER A 1 174 ? 35.337 -1.197 -39.171 1.00 86.94 174 SER A CA 1
ATOM 1405 C C . SER A 1 174 ? 35.957 -2.195 -40.151 1.00 86.94 174 SER A C 1
ATOM 1407 O O . SER A 1 174 ? 37.061 -1.978 -40.644 1.00 86.94 174 SER A O 1
ATOM 1409 N N . PHE A 1 175 ? 35.228 -3.257 -40.507 1.00 86.75 175 PHE A N 1
ATOM 1410 C CA . PHE A 1 175 ? 35.708 -4.224 -41.496 1.00 86.75 175 PHE A CA 1
ATOM 1411 C C . PHE A 1 175 ? 35.861 -3.609 -42.879 1.00 86.75 175 PHE A C 1
ATOM 1413 O O . PHE A 1 175 ? 36.867 -3.851 -43.550 1.00 86.75 175 PHE A O 1
ATOM 1420 N N . LEU A 1 176 ? 34.902 -2.773 -43.283 1.00 82.50 176 LEU A N 1
ATOM 1421 C CA . LEU A 1 176 ? 35.004 -2.064 -44.544 1.00 82.50 176 LEU A CA 1
ATOM 1422 C C . LEU A 1 176 ? 36.239 -1.172 -44.567 1.00 82.50 176 LEU A C 1
ATOM 1424 O O . LEU A 1 176 ? 37.012 -1.286 -45.507 1.00 82.50 176 LEU A O 1
ATOM 1428 N N . THR A 1 177 ? 36.433 -0.320 -43.557 1.00 83.38 177 THR A N 1
ATOM 1429 C CA . THR A 1 177 ? 37.545 0.644 -43.498 1.00 83.38 177 THR A CA 1
ATOM 1430 C C . THR A 1 177 ? 38.907 -0.047 -43.453 1.00 83.38 177 THR A C 1
ATOM 1432 O O . THR A 1 177 ? 39.829 0.407 -44.126 1.00 83.38 177 THR A O 1
ATOM 1435 N N . MET A 1 178 ? 39.038 -1.181 -42.760 1.00 86.75 178 MET A N 1
ATOM 1436 C CA . MET A 1 178 ? 40.279 -1.963 -42.754 1.00 86.75 178 MET A CA 1
ATOM 1437 C C . MET A 1 178 ? 40.614 -2.553 -44.132 1.00 86.75 178 MET A C 1
ATOM 1439 O O . MET A 1 178 ? 41.733 -2.368 -44.608 1.00 86.75 178 MET A O 1
ATOM 1443 N N . GLY A 1 179 ? 39.661 -3.215 -44.802 1.00 81.38 179 GLY A N 1
ATOM 1444 C CA . GLY A 1 179 ? 39.893 -3.757 -46.153 1.00 81.38 179 GLY A CA 1
ATOM 1445 C C . GLY A 1 179 ? 40.117 -2.656 -47.196 1.00 81.38 179 GLY A C 1
ATOM 1446 O O . GLY A 1 179 ? 40.971 -2.760 -48.074 1.00 81.38 179 GLY A O 1
ATOM 1447 N N . SER A 1 180 ? 39.395 -1.555 -47.023 1.00 78.75 180 SER A N 1
ATOM 1448 C CA . SER A 1 180 ? 39.507 -0.307 -47.771 1.00 78.75 180 SER A CA 1
ATOM 1449 C C . SER A 1 180 ? 40.934 0.268 -47.712 1.00 78.75 180 SER A C 1
ATOM 1451 O O . SER A 1 180 ? 41.577 0.446 -48.748 1.00 78.75 180 SER A O 1
ATOM 1453 N N . ILE A 1 181 ? 41.483 0.491 -46.512 1.00 82.75 181 ILE A N 1
ATOM 1454 C CA . ILE A 1 181 ? 42.839 1.043 -46.330 1.00 82.75 181 ILE A CA 1
ATOM 1455 C C . ILE A 1 181 ? 43.911 0.144 -46.967 1.00 82.75 181 ILE A C 1
ATOM 1457 O O . ILE A 1 181 ? 44.860 0.660 -47.555 1.00 82.75 181 ILE A O 1
ATOM 1461 N N . GLN A 1 182 ? 43.758 -1.182 -46.898 1.00 83.69 182 GLN A N 1
ATOM 1462 C CA . GLN A 1 182 ? 44.695 -2.123 -47.526 1.00 83.69 182 GLN A CA 1
ATOM 1463 C C . GLN A 1 182 ? 44.705 -1.995 -49.054 1.00 83.69 182 GLN A C 1
ATOM 1465 O O . GLN A 1 182 ? 45.778 -1.880 -49.647 1.00 83.69 182 GLN A O 1
ATOM 1470 N N . LEU A 1 183 ? 43.524 -1.953 -49.682 1.00 78.50 183 LEU A N 1
ATOM 1471 C CA . LEU A 1 183 ? 43.389 -1.772 -51.130 1.00 78.50 183 LEU A CA 1
ATOM 1472 C C . LEU A 1 183 ? 43.983 -0.433 -51.583 1.00 78.50 183 LEU A C 1
ATOM 1474 O O . LEU A 1 183 ? 44.728 -0.376 -52.562 1.00 78.50 183 LEU A O 1
ATOM 1478 N N . LEU A 1 184 ? 43.695 0.633 -50.834 1.00 77.75 184 LEU A N 1
ATOM 1479 C CA . LEU A 1 184 ? 44.240 1.960 -51.092 1.00 77.75 184 LEU A CA 1
ATOM 1480 C C . LEU A 1 184 ? 45.777 1.951 -50.992 1.00 77.75 184 LEU A C 1
ATOM 1482 O O . LEU A 1 184 ? 46.457 2.499 -51.856 1.00 77.75 184 LEU A O 1
ATOM 1486 N N . GLY A 1 185 ? 46.327 1.254 -49.993 1.00 77.62 185 GLY A N 1
ATOM 1487 C CA . GLY A 1 185 ? 47.765 1.052 -49.831 1.00 77.62 185 GLY A CA 1
ATOM 1488 C C . GLY A 1 185 ? 48.420 0.358 -51.028 1.00 77.62 185 GLY A C 1
ATOM 1489 O O . GLY A 1 185 ? 49.495 0.774 -51.449 1.00 77.62 185 GLY A O 1
ATOM 1490 N N . THR A 1 186 ? 47.776 -0.647 -51.631 1.00 77.44 186 THR A N 1
ATOM 1491 C CA . THR A 1 186 ? 48.289 -1.310 -52.845 1.00 77.44 186 THR A CA 1
ATOM 1492 C C . THR A 1 186 ? 48.305 -0.374 -54.055 1.00 77.44 186 THR A C 1
ATOM 1494 O O . THR A 1 186 ? 49.291 -0.355 -54.785 1.00 77.44 186 THR A O 1
ATOM 1497 N N . ILE A 1 187 ? 47.260 0.442 -54.238 1.00 75.19 187 ILE A N 1
ATOM 1498 C CA . ILE A 1 187 ? 47.181 1.423 -55.336 1.00 75.19 187 ILE A CA 1
ATOM 1499 C C . ILE A 1 187 ? 48.254 2.514 -55.176 1.00 75.19 187 ILE A C 1
ATOM 1501 O O . ILE A 1 187 ? 48.861 2.931 -56.160 1.00 75.19 187 ILE A O 1
ATOM 1505 N N . PHE A 1 188 ? 48.528 2.956 -53.942 1.00 72.00 188 PHE A N 1
ATOM 1506 C CA . PHE A 1 188 ? 49.551 3.973 -53.675 1.00 72.00 188 PHE A CA 1
ATOM 1507 C C . PHE A 1 188 ? 50.995 3.445 -53.689 1.00 72.00 188 PHE A C 1
ATOM 1509 O O . PHE A 1 188 ? 51.921 4.225 -53.904 1.00 72.00 188 PHE A O 1
ATOM 1516 N N . ASN A 1 189 ? 51.224 2.146 -53.479 1.00 71.75 189 ASN A N 1
ATOM 1517 C CA . ASN A 1 189 ? 52.581 1.586 -53.447 1.00 71.75 189 ASN A CA 1
ATOM 1518 C C . ASN A 1 189 ? 53.223 1.455 -54.848 1.00 71.75 189 ASN A C 1
ATOM 1520 O O . ASN A 1 189 ? 54.440 1.349 -54.962 1.00 71.75 189 ASN A O 1
ATOM 1524 N N . ASP A 1 190 ? 52.444 1.533 -55.931 1.00 65.38 190 ASP A N 1
ATOM 1525 C CA . ASP A 1 190 ? 52.924 1.392 -57.321 1.00 65.38 190 ASP A CA 1
ATOM 1526 C C . ASP A 1 190 ? 53.546 2.697 -57.912 1.00 65.38 190 ASP A C 1
ATOM 1528 O O . ASP A 1 190 ? 53.669 2.881 -59.126 1.00 65.38 190 ASP A O 1
ATOM 1532 N N . ILE A 1 191 ? 53.940 3.655 -57.052 1.00 62.59 191 ILE A N 1
ATOM 1533 C CA . ILE A 1 191 ? 54.255 5.064 -57.407 1.00 62.59 191 ILE A CA 1
ATOM 1534 C C . ILE A 1 191 ? 55.764 5.368 -57.500 1.00 62.59 191 ILE A C 1
ATOM 1536 O O . ILE A 1 191 ? 56.173 6.523 -57.506 1.00 62.59 191 ILE A O 1
ATOM 1540 N N . SER A 1 192 ? 56.653 4.386 -57.654 1.00 57.34 192 SER A N 1
ATOM 1541 C CA . SER A 1 192 ? 58.101 4.677 -57.600 1.00 57.34 192 SER A CA 1
ATOM 1542 C C . SER A 1 192 ? 58.623 5.700 -58.641 1.00 57.34 192 SER A C 1
ATOM 1544 O O . SER A 1 192 ? 59.722 6.207 -58.452 1.00 57.34 192 SER A O 1
ATOM 1546 N N . HIS A 1 193 ? 57.855 6.063 -59.689 1.00 59.19 193 HIS A N 1
ATOM 1547 C CA . HIS A 1 193 ? 58.155 7.188 -60.599 1.0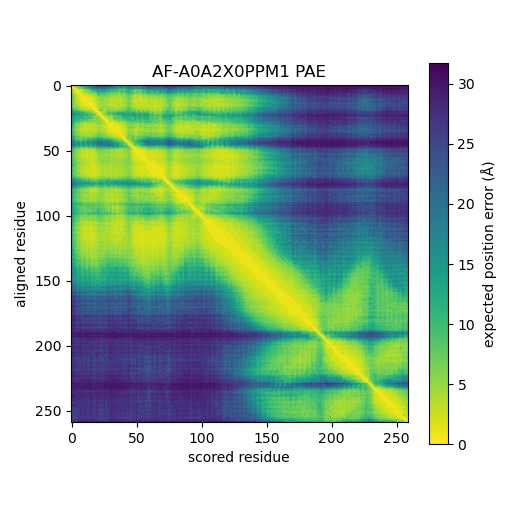0 59.19 193 HIS A CA 1
ATOM 1548 C C . HIS A 1 193 ? 56.871 7.911 -61.080 1.00 59.19 193 HIS A C 1
ATOM 1550 O O . HIS A 1 193 ? 56.163 7.364 -61.938 1.00 59.19 193 HIS A O 1
ATOM 1556 N N . PRO A 1 194 ? 56.549 9.121 -60.575 1.00 61.66 194 PRO A N 1
ATOM 1557 C CA . PRO A 1 194 ? 55.326 9.833 -60.934 1.00 61.66 194 PRO A CA 1
ATOM 1558 C C . PRO A 1 194 ? 55.431 10.451 -62.335 1.00 61.66 194 PRO A C 1
ATOM 1560 O O . PRO A 1 194 ? 56.248 11.327 -62.598 1.00 61.66 194 PRO A O 1
ATOM 1563 N N . ASN A 1 195 ? 54.570 9.991 -63.239 1.00 71.81 195 ASN A N 1
ATOM 1564 C CA . ASN A 1 195 ? 54.294 10.617 -64.533 1.00 71.81 195 ASN A CA 1
ATOM 1565 C C . ASN A 1 195 ? 52.833 11.098 -64.510 1.00 71.81 195 ASN A C 1
ATOM 1567 O O . ASN A 1 195 ? 52.006 10.436 -63.878 1.00 71.81 195 ASN A O 1
ATOM 1571 N N . ASN A 1 196 ? 52.496 12.187 -65.208 1.00 72.44 196 ASN A N 1
ATOM 1572 C CA . ASN A 1 196 ? 51.142 12.767 -65.244 1.00 72.44 196 ASN A CA 1
ATOM 1573 C C . ASN A 1 196 ? 50.069 11.698 -65.542 1.00 72.44 196 ASN A C 1
ATOM 1575 O O . ASN A 1 196 ? 49.053 11.624 -64.858 1.00 72.44 196 ASN A O 1
ATOM 1579 N N . LYS A 1 197 ? 50.371 10.755 -66.445 1.00 70.94 197 LYS A N 1
ATOM 1580 C CA . LYS A 1 197 ? 49.478 9.630 -66.775 1.00 70.94 197 LYS A CA 1
ATOM 1581 C C . LYS A 1 197 ? 49.243 8.646 -65.621 1.00 70.94 197 LYS A C 1
ATOM 1583 O O . LYS A 1 197 ? 48.135 8.149 -65.459 1.00 70.94 197 LYS A O 1
ATOM 1588 N N . LYS A 1 198 ? 50.267 8.362 -64.807 1.00 71.56 198 LYS A N 1
ATOM 1589 C CA . LYS A 1 198 ? 50.139 7.478 -63.633 1.00 71.56 198 LYS A CA 1
ATOM 1590 C C . LYS A 1 198 ? 49.378 8.171 -62.504 1.00 71.56 198 LYS A C 1
ATOM 1592 O O . LYS A 1 198 ? 48.545 7.546 -61.860 1.00 71.56 198 LYS A O 1
ATOM 1597 N N . LEU A 1 199 ? 49.635 9.465 -62.305 1.00 73.19 199 LEU A N 1
ATOM 1598 C CA . LEU A 1 199 ? 48.951 10.279 -61.302 1.00 73.19 199 LEU A CA 1
ATOM 1599 C C . LEU A 1 199 ? 47.447 10.379 -61.590 1.00 73.19 199 LEU A C 1
ATOM 1601 O O . LEU A 1 199 ? 46.642 10.189 -60.683 1.00 73.19 199 LEU A O 1
ATOM 1605 N N . GLY A 1 200 ? 47.073 10.607 -62.852 1.00 74.69 200 GLY A N 1
ATOM 1606 C CA . GLY A 1 200 ? 45.672 10.653 -63.263 1.00 74.69 200 GLY A CA 1
ATOM 1607 C C . GLY A 1 200 ? 44.936 9.321 -63.054 1.00 74.69 200 GLY A C 1
ATOM 1608 O O . GLY A 1 200 ? 43.839 9.323 -62.503 1.00 74.69 200 GLY A O 1
ATOM 1609 N N . TYR A 1 201 ? 45.570 8.182 -63.375 1.00 76.69 201 TYR A N 1
ATOM 1610 C CA . TYR A 1 201 ? 44.996 6.845 -63.152 1.00 76.69 201 TYR A CA 1
ATOM 1611 C C . TYR A 1 201 ? 44.708 6.568 -61.667 1.00 76.69 201 TYR A C 1
ATOM 1613 O O . TYR A 1 201 ? 43.661 6.032 -61.312 1.00 76.69 201 TYR A O 1
ATOM 1621 N N . ILE A 1 202 ? 45.612 6.980 -60.776 1.00 77.19 202 ILE A N 1
ATOM 1622 C CA . ILE A 1 202 ? 45.433 6.828 -59.324 1.00 77.19 202 ILE A CA 1
ATOM 1623 C C . ILE A 1 202 ? 44.293 7.708 -58.817 1.00 77.19 202 ILE A C 1
ATOM 1625 O O . ILE A 1 202 ? 43.522 7.291 -57.955 1.00 77.19 202 ILE A O 1
ATOM 1629 N N . MET A 1 203 ? 44.167 8.920 -59.353 1.00 74.94 203 MET A N 1
ATOM 1630 C CA . MET A 1 203 ? 43.094 9.839 -58.989 1.00 74.94 203 MET A CA 1
ATOM 1631 C C . MET A 1 203 ? 41.721 9.337 -59.454 1.00 74.94 203 MET A C 1
ATOM 1633 O O . MET A 1 203 ? 40.748 9.442 -58.708 1.00 74.94 203 MET A O 1
ATOM 1637 N N . GLU A 1 204 ? 41.647 8.739 -60.644 1.00 78.44 204 GLU A N 1
ATOM 1638 C CA . GLU A 1 204 ? 40.437 8.099 -61.166 1.00 78.44 204 GLU A CA 1
ATOM 1639 C C . GLU A 1 204 ? 40.048 6.870 -60.326 1.00 78.44 204 GLU A C 1
ATOM 1641 O O . GLU A 1 204 ? 38.929 6.796 -59.811 1.00 78.44 204 GLU A O 1
ATOM 1646 N N . ALA A 1 205 ? 40.990 5.947 -60.098 1.00 76.56 205 ALA A N 1
ATOM 1647 C CA . ALA A 1 205 ? 40.762 4.747 -59.292 1.00 76.56 205 ALA A CA 1
ATOM 1648 C C . ALA A 1 205 ? 40.415 5.083 -57.827 1.00 76.56 205 ALA A C 1
ATOM 1650 O O . ALA A 1 205 ? 39.493 4.503 -57.249 1.00 76.56 205 ALA A O 1
ATOM 1651 N N . GLY A 1 206 ? 41.106 6.061 -57.233 1.00 77.88 206 GLY A N 1
ATOM 1652 C CA . GLY A 1 206 ? 40.840 6.561 -55.883 1.00 77.88 206 GLY A CA 1
ATOM 1653 C C . GLY A 1 206 ? 39.498 7.288 -55.763 1.00 77.88 206 GLY A C 1
ATOM 1654 O O . GLY A 1 206 ? 38.806 7.137 -54.756 1.00 77.88 206 GLY A O 1
ATOM 1655 N N . GLY A 1 207 ? 39.086 8.027 -56.797 1.00 79.25 207 GLY A N 1
ATOM 1656 C CA . GLY A 1 207 ? 37.787 8.694 -56.856 1.00 79.25 207 GLY A CA 1
ATOM 1657 C C . GLY A 1 207 ? 36.619 7.708 -56.927 1.00 79.25 207 GLY A C 1
ATOM 1658 O O . GLY A 1 207 ? 35.671 7.829 -56.151 1.00 79.25 207 GLY A O 1
ATOM 1659 N N . ILE A 1 208 ? 36.709 6.681 -57.782 1.00 80.31 208 ILE A N 1
ATOM 1660 C CA . ILE A 1 208 ? 35.708 5.597 -57.854 1.00 80.31 208 ILE A CA 1
ATOM 1661 C C . ILE A 1 208 ? 35.594 4.887 -56.501 1.00 80.31 208 ILE A C 1
ATOM 1663 O O . ILE A 1 208 ? 34.496 4.623 -56.008 1.00 80.31 208 ILE A O 1
ATOM 1667 N N . TYR A 1 209 ? 36.729 4.624 -55.863 1.00 79.12 209 TYR A N 1
ATOM 1668 C CA . TYR A 1 209 ? 36.774 4.001 -54.551 1.00 79.12 209 TYR A CA 1
ATOM 1669 C C . TYR A 1 209 ? 36.124 4.866 -53.449 1.00 79.12 209 TYR A C 1
ATOM 1671 O O . TYR A 1 209 ? 35.299 4.365 -52.680 1.00 79.12 209 TYR A O 1
ATOM 1679 N N . LEU A 1 210 ? 36.415 6.174 -53.398 1.00 78.88 210 LEU A N 1
ATOM 1680 C CA . LEU A 1 210 ? 35.764 7.101 -52.461 1.00 78.88 210 LEU A CA 1
ATOM 1681 C C . LEU A 1 210 ? 34.256 7.210 -52.712 1.00 78.88 210 LEU A C 1
ATOM 1683 O O . LEU A 1 210 ? 33.484 7.344 -51.760 1.00 78.88 210 LEU A O 1
ATOM 1687 N N . LEU A 1 211 ? 33.821 7.097 -53.969 1.00 81.88 211 LEU A N 1
ATOM 1688 C CA . LEU A 1 211 ? 32.407 7.093 -54.334 1.00 81.88 211 LEU A CA 1
ATOM 1689 C C . LEU A 1 211 ? 31.698 5.871 -53.738 1.00 81.88 211 LEU A C 1
ATOM 1691 O O . LEU A 1 211 ? 30.676 6.025 -53.066 1.00 81.88 211 LEU A O 1
ATOM 1695 N N . VAL A 1 212 ? 32.267 4.674 -53.904 1.00 81.00 212 VAL A N 1
ATOM 1696 C CA . VAL A 1 212 ? 31.721 3.432 -53.329 1.00 81.00 212 VAL A CA 1
ATOM 1697 C C . VAL A 1 212 ? 31.673 3.502 -51.799 1.00 81.00 212 VAL A C 1
ATOM 1699 O O . VAL A 1 212 ? 30.647 3.169 -51.202 1.00 81.00 212 VAL A O 1
ATOM 1702 N N . LEU A 1 213 ? 32.736 4.002 -51.159 1.00 79.00 213 LEU A N 1
ATOM 1703 C CA . LEU A 1 213 ? 32.778 4.194 -49.706 1.00 79.00 213 LEU A CA 1
ATOM 1704 C C . LEU A 1 213 ? 31.687 5.174 -49.232 1.00 79.00 213 LEU A C 1
ATOM 1706 O O . LEU A 1 213 ? 30.999 4.904 -48.247 1.00 79.00 213 LEU A O 1
ATOM 1710 N N . SER A 1 214 ? 31.480 6.278 -49.958 1.00 78.12 214 SER A N 1
ATOM 1711 C CA . SER A 1 214 ? 30.466 7.290 -49.628 1.00 78.12 214 SER A CA 1
ATOM 1712 C C . SER A 1 214 ? 29.030 6.759 -49.746 1.00 78.12 214 SER A C 1
ATOM 1714 O O . SER A 1 214 ? 28.205 7.010 -48.864 1.00 78.12 214 SER A O 1
ATOM 1716 N N . LEU A 1 215 ? 28.740 5.956 -50.779 1.00 77.75 215 LEU A N 1
ATOM 1717 C CA . LEU A 1 215 ? 27.442 5.299 -50.956 1.00 77.75 215 LEU A CA 1
ATOM 1718 C C . LEU A 1 215 ? 27.162 4.295 -49.838 1.00 77.75 215 LEU A C 1
ATOM 1720 O O . LEU A 1 215 ? 26.037 4.215 -49.345 1.00 77.75 215 LEU A O 1
ATOM 1724 N N . LEU A 1 216 ? 28.176 3.550 -49.403 1.00 76.81 216 LEU A N 1
ATOM 1725 C CA . LEU A 1 216 ? 28.010 2.566 -48.340 1.00 76.81 216 LEU A CA 1
ATOM 1726 C C . LEU A 1 216 ? 27.760 3.235 -46.981 1.00 76.81 216 LEU A C 1
ATOM 1728 O O . LEU A 1 216 ? 26.833 2.841 -46.269 1.00 76.81 216 LEU A O 1
ATOM 1732 N N . ILE A 1 217 ? 28.510 4.293 -46.651 1.00 77.19 217 ILE A N 1
ATOM 1733 C CA . ILE A 1 217 ? 28.261 5.104 -45.448 1.00 77.19 217 ILE A CA 1
ATOM 1734 C C . ILE A 1 217 ? 26.829 5.658 -45.467 1.00 77.19 217 ILE A C 1
ATOM 1736 O O . ILE A 1 217 ? 26.144 5.617 -44.446 1.00 77.19 217 ILE A O 1
ATOM 1740 N N . PHE A 1 218 ? 26.328 6.097 -46.626 1.00 76.25 218 PHE A N 1
ATOM 1741 C CA . PHE A 1 218 ? 24.944 6.552 -46.764 1.00 76.25 218 PHE A CA 1
ATOM 1742 C C . PHE A 1 218 ? 23.918 5.447 -46.508 1.00 76.25 218 PHE A C 1
ATOM 1744 O O . PHE A 1 218 ? 22.979 5.661 -45.743 1.00 76.25 218 PHE A O 1
ATOM 1751 N N . VAL A 1 219 ? 24.101 4.256 -47.086 1.00 76.25 219 VAL A N 1
ATOM 1752 C CA . VAL A 1 219 ? 23.213 3.106 -46.840 1.00 76.25 219 VAL A CA 1
ATOM 1753 C C . VAL A 1 219 ? 23.195 2.735 -45.351 1.00 76.25 219 VAL A C 1
ATOM 1755 O O . VAL A 1 219 ? 22.122 2.483 -44.800 1.00 76.25 219 VAL A O 1
ATOM 1758 N N . MET A 1 220 ? 24.343 2.775 -44.667 1.00 74.19 220 MET A N 1
ATOM 1759 C CA . MET A 1 220 ? 24.428 2.548 -43.216 1.00 74.19 220 MET A CA 1
ATOM 1760 C C . MET A 1 220 ? 23.721 3.650 -42.412 1.00 74.19 220 MET A C 1
ATOM 1762 O O . MET A 1 220 ? 23.000 3.343 -41.465 1.00 74.19 220 MET A O 1
ATOM 1766 N N . PHE A 1 221 ? 23.860 4.919 -42.805 1.00 73.69 221 PHE A N 1
ATOM 1767 C CA . PHE A 1 221 ? 23.211 6.054 -42.136 1.00 73.69 221 PHE A CA 1
ATOM 1768 C C . PHE A 1 221 ? 21.683 6.038 -42.318 1.00 73.69 221 PHE A C 1
ATOM 1770 O O . PHE A 1 221 ? 20.923 6.314 -41.388 1.00 73.69 221 PHE A O 1
ATOM 1777 N N . VAL A 1 222 ? 21.209 5.632 -43.499 1.00 73.81 222 VAL A N 1
ATOM 1778 C CA . VAL A 1 222 ? 19.789 5.353 -43.762 1.00 73.81 222 VAL A CA 1
ATOM 1779 C C . VAL A 1 222 ? 19.308 4.156 -42.931 1.00 73.81 222 VAL A C 1
ATOM 1781 O O . VAL A 1 222 ? 18.203 4.190 -42.386 1.00 73.81 222 VAL A O 1
ATOM 1784 N N . GLY A 1 223 ? 20.147 3.128 -42.767 1.00 69.00 223 GLY A N 1
ATOM 1785 C CA . GLY A 1 223 ? 19.904 2.008 -41.856 1.00 69.00 223 GLY A CA 1
ATOM 1786 C C . GLY A 1 223 ? 19.738 2.456 -40.400 1.00 69.00 223 GLY A C 1
ATOM 1787 O O . GLY A 1 223 ? 18.761 2.086 -39.753 1.00 69.00 223 GLY A O 1
ATOM 1788 N N . MET A 1 224 ? 20.625 3.326 -39.909 1.00 67.19 224 MET A N 1
ATOM 1789 C CA . MET A 1 224 ? 20.551 3.932 -38.572 1.00 67.19 224 MET A CA 1
ATOM 1790 C C . MET A 1 224 ? 19.273 4.744 -38.369 1.00 67.19 224 MET A C 1
ATOM 1792 O O . MET A 1 224 ? 18.600 4.599 -37.353 1.00 67.19 224 MET A O 1
ATOM 1796 N N . LYS A 1 225 ? 18.887 5.551 -39.358 1.00 66.38 225 LYS A N 1
ATOM 1797 C CA . LYS A 1 225 ? 17.651 6.344 -39.338 1.00 66.38 225 LYS A CA 1
ATOM 1798 C C . LYS A 1 225 ? 16.393 5.480 -39.198 1.00 66.38 225 LYS A C 1
ATOM 1800 O O . LYS A 1 225 ? 15.452 5.873 -38.513 1.00 66.38 225 LYS A O 1
ATOM 1805 N N . LYS A 1 226 ? 16.379 4.289 -39.809 1.00 64.62 226 LYS A N 1
ATOM 1806 C CA . LYS A 1 226 ? 15.282 3.317 -39.667 1.00 64.62 226 LYS A CA 1
ATOM 1807 C C . LYS A 1 226 ? 15.189 2.737 -38.248 1.00 64.62 226 LYS A C 1
ATOM 1809 O O . LYS A 1 226 ? 14.100 2.362 -37.828 1.00 64.62 226 LYS A O 1
ATOM 1814 N N . VAL A 1 227 ? 16.309 2.665 -37.529 1.00 63.03 227 VAL A N 1
ATOM 1815 C CA . VAL A 1 227 ? 16.390 2.115 -36.166 1.00 63.03 227 VAL A CA 1
ATOM 1816 C C . VAL A 1 227 ? 16.158 3.188 -35.092 1.00 63.03 227 VAL A C 1
ATOM 1818 O O . VAL A 1 227 ? 15.564 2.882 -34.065 1.00 63.03 227 VAL A O 1
ATOM 1821 N N . LEU A 1 228 ? 16.577 4.437 -35.328 1.00 60.47 228 LEU A N 1
ATOM 1822 C CA . LEU A 1 228 ? 16.593 5.505 -34.315 1.00 60.47 228 LEU A CA 1
ATOM 1823 C C . LEU A 1 228 ? 15.350 6.421 -34.313 1.00 60.47 228 LEU A C 1
ATOM 1825 O O . LEU A 1 228 ? 15.096 7.063 -33.298 1.00 60.47 228 LEU A O 1
ATOM 1829 N N . GLY A 1 229 ? 14.545 6.454 -35.386 1.00 58.22 229 GLY A N 1
ATOM 1830 C CA . GLY A 1 229 ? 13.379 7.351 -35.500 1.00 58.22 229 GLY A CA 1
ATOM 1831 C C . GLY A 1 229 ? 13.786 8.809 -35.782 1.00 58.22 229 GLY A C 1
ATOM 1832 O O . GLY A 1 229 ? 14.712 9.332 -35.177 1.00 58.22 229 GLY A O 1
ATOM 1833 N N . ASP A 1 230 ? 13.158 9.454 -36.769 1.00 66.81 230 ASP A N 1
ATOM 1834 C CA . ASP A 1 230 ? 13.744 10.589 -37.507 1.00 66.81 230 ASP A CA 1
ATOM 1835 C C . ASP A 1 230 ? 12.998 11.926 -37.361 1.00 66.81 230 ASP A C 1
ATOM 1837 O O . ASP A 1 230 ? 11.779 11.958 -37.500 1.00 66.81 230 ASP A O 1
ATOM 1841 N N . GLU A 1 231 ? 13.765 13.025 -37.265 1.00 53.94 231 GLU A N 1
ATOM 1842 C CA . GLU A 1 231 ? 13.323 14.410 -37.549 1.00 53.94 231 GLU A CA 1
ATOM 1843 C C . GLU A 1 231 ? 14.295 15.211 -38.468 1.00 53.94 231 GLU A C 1
ATOM 1845 O O . GLU A 1 231 ? 14.121 16.407 -38.677 1.00 53.94 231 GLU A O 1
ATOM 1850 N N . GLY A 1 232 ? 15.311 14.596 -39.096 1.00 61.12 232 GLY A N 1
ATOM 1851 C CA . GLY A 1 232 ? 16.433 15.328 -39.727 1.00 61.12 232 GLY A CA 1
ATOM 1852 C C . GLY A 1 232 ? 16.606 15.182 -41.247 1.00 61.12 232 GLY A C 1
ATOM 1853 O O . GLY A 1 232 ? 17.734 15.199 -41.742 1.00 61.12 232 GLY A O 1
ATOM 1854 N N . LYS A 1 233 ? 15.529 14.984 -42.019 1.00 63.00 233 LYS A N 1
ATOM 1855 C CA . LYS A 1 233 ? 15.591 14.469 -43.407 1.00 63.00 233 LYS A CA 1
ATOM 1856 C C . LYS A 1 233 ? 16.354 15.336 -44.423 1.00 63.00 233 LYS A C 1
ATOM 1858 O O . LYS A 1 233 ? 16.984 14.773 -45.312 1.00 63.00 233 LYS A O 1
ATOM 1863 N N . LEU A 1 234 ? 16.303 16.664 -44.325 1.00 63.44 234 LEU A N 1
ATOM 1864 C CA . LEU A 1 234 ? 16.836 17.549 -45.374 1.00 63.44 234 LEU A CA 1
ATOM 1865 C C . LEU A 1 234 ? 18.343 17.807 -45.255 1.00 63.44 234 LEU A C 1
ATOM 1867 O O . LEU A 1 234 ? 19.035 17.822 -46.270 1.00 63.44 234 LEU A O 1
ATOM 1871 N N . TRP A 1 235 ? 18.867 17.953 -44.036 1.00 69.62 235 TRP A N 1
ATOM 1872 C CA . TRP A 1 235 ? 20.281 18.284 -43.824 1.00 69.62 235 TRP A CA 1
ATOM 1873 C C . TRP A 1 235 ? 21.215 17.138 -44.239 1.00 69.62 235 TRP A C 1
ATOM 1875 O O . TRP A 1 235 ? 22.190 17.354 -44.954 1.00 69.62 235 TRP A O 1
ATOM 1885 N N . VAL A 1 236 ? 20.855 15.896 -43.895 1.00 70.69 236 VAL A N 1
ATOM 1886 C CA . VAL A 1 236 ? 21.632 14.691 -44.241 1.00 70.69 236 VAL A CA 1
ATOM 1887 C C . VAL A 1 236 ? 21.714 14.484 -45.757 1.00 70.69 236 VAL A C 1
ATOM 1889 O O . VAL A 1 236 ? 22.777 14.161 -46.284 1.00 70.69 236 VAL A O 1
ATOM 1892 N N . ILE A 1 237 ? 20.603 14.694 -46.470 1.00 74.31 237 ILE A N 1
ATOM 1893 C CA . ILE A 1 237 ? 20.559 14.560 -47.933 1.00 74.31 237 ILE A CA 1
ATOM 1894 C C . ILE A 1 237 ? 21.419 15.647 -48.588 1.00 74.31 237 ILE A C 1
ATOM 1896 O O . ILE A 1 237 ? 22.157 15.360 -49.527 1.00 74.31 237 ILE A O 1
ATOM 1900 N N . LEU A 1 238 ? 21.372 16.878 -48.074 1.00 77.12 238 LEU A N 1
ATOM 1901 C CA . LEU A 1 238 ? 22.137 17.997 -48.622 1.00 77.12 238 LEU A CA 1
ATOM 1902 C C . LEU A 1 238 ? 23.652 17.805 -48.433 1.00 77.12 238 LEU A C 1
ATOM 1904 O O . LEU A 1 238 ? 24.413 18.003 -49.379 1.00 77.12 238 LEU A O 1
ATOM 1908 N N . CYS A 1 239 ? 24.091 17.325 -47.264 1.00 72.94 239 CYS A N 1
ATOM 1909 C CA . CYS A 1 239 ? 25.490 16.954 -47.029 1.00 72.94 239 CYS A CA 1
ATOM 1910 C C . CYS A 1 239 ? 25.961 15.824 -47.958 1.00 72.94 239 CYS A C 1
ATOM 1912 O O . CYS A 1 239 ? 27.075 15.891 -48.475 1.00 72.94 239 CYS A O 1
ATOM 1914 N N . LEU A 1 240 ? 25.120 14.816 -48.217 1.00 75.56 240 LEU A N 1
ATOM 1915 C CA . LEU A 1 240 ? 25.460 13.729 -49.137 1.00 75.56 240 LEU A CA 1
ATOM 1916 C C . LEU A 1 240 ? 25.691 14.240 -50.562 1.00 75.56 240 LEU A C 1
ATOM 1918 O O . LEU A 1 240 ? 26.696 13.901 -51.182 1.00 75.56 240 LEU A O 1
ATOM 1922 N N . VAL A 1 241 ? 24.761 15.048 -51.079 1.00 81.31 241 VAL A N 1
ATOM 1923 C CA . VAL A 1 241 ? 24.847 15.577 -52.447 1.00 81.31 241 VAL A CA 1
ATOM 1924 C C . VAL A 1 241 ? 26.146 16.364 -52.630 1.00 81.31 241 VAL A C 1
ATOM 1926 O O . VAL A 1 241 ? 26.834 16.170 -53.628 1.00 81.31 241 VAL A O 1
ATOM 1929 N N . LEU A 1 242 ? 26.538 17.175 -51.642 1.00 80.44 242 LEU A N 1
ATOM 1930 C CA . LEU A 1 242 ? 27.805 17.912 -51.673 1.00 80.44 242 LEU A CA 1
ATOM 1931 C C . LEU A 1 242 ? 29.035 16.990 -51.718 1.00 80.44 242 LEU A C 1
ATOM 1933 O O . LEU A 1 242 ? 29.956 17.238 -52.498 1.00 80.44 242 LEU A O 1
ATOM 1937 N N . VAL A 1 243 ? 29.049 15.913 -50.925 1.00 81.69 243 VAL A N 1
ATOM 1938 C CA . VAL A 1 243 ? 30.154 14.938 -50.919 1.00 81.69 243 VAL A CA 1
ATOM 1939 C C . VAL A 1 243 ? 30.257 14.218 -52.263 1.00 81.69 243 VAL A C 1
ATOM 1941 O O . VAL A 1 243 ? 31.347 14.128 -52.823 1.00 81.69 243 VAL A O 1
ATOM 1944 N N . VAL A 1 244 ? 29.135 13.761 -52.822 1.00 83.56 244 VAL A N 1
ATOM 1945 C CA . VAL A 1 244 ? 29.116 13.059 -54.115 1.00 83.56 244 VAL A CA 1
ATOM 1946 C C . VAL A 1 244 ? 29.589 13.976 -55.247 1.00 83.56 244 VAL A C 1
ATOM 1948 O O . VAL A 1 244 ? 30.406 13.560 -56.065 1.00 83.56 244 VAL A O 1
ATOM 1951 N N . VAL A 1 245 ? 29.150 15.240 -55.268 1.00 85.31 245 VAL A N 1
ATOM 1952 C CA . VAL A 1 245 ? 29.599 16.233 -56.262 1.00 85.31 245 VAL A CA 1
ATOM 1953 C C . VAL A 1 245 ? 31.109 16.484 -56.166 1.00 85.31 245 VAL A C 1
ATOM 1955 O O . VAL A 1 245 ? 31.784 16.547 -57.193 1.00 85.31 245 VAL A O 1
ATOM 1958 N N . SER A 1 246 ? 31.660 16.565 -54.950 1.00 82.31 246 SER A N 1
ATOM 1959 C CA . SER A 1 246 ? 33.106 16.711 -54.729 1.00 82.31 246 SER A CA 1
ATOM 1960 C C . SER A 1 246 ? 33.903 15.519 -55.278 1.00 82.31 246 SER A C 1
ATOM 1962 O O . SER A 1 246 ? 34.901 15.699 -55.979 1.00 82.31 246 SER A O 1
ATOM 1964 N N . VAL A 1 247 ? 33.426 14.294 -55.038 1.00 83.69 247 VAL A N 1
ATOM 1965 C CA . VAL A 1 247 ? 34.077 13.069 -55.531 1.00 83.69 247 VAL A CA 1
ATOM 1966 C C . VAL A 1 247 ? 34.017 12.970 -57.059 1.00 83.69 247 VAL A C 1
ATOM 1968 O O . VAL A 1 247 ? 35.012 12.618 -57.688 1.00 83.69 247 VAL A O 1
ATOM 1971 N N . ILE A 1 248 ? 32.890 13.335 -57.677 1.00 83.75 248 ILE A N 1
ATOM 1972 C CA . ILE A 1 248 ? 32.757 13.361 -59.143 1.00 83.75 248 ILE A CA 1
ATOM 1973 C C . ILE A 1 248 ? 33.727 14.379 -59.761 1.00 83.75 248 ILE A C 1
ATOM 1975 O O . ILE A 1 248 ? 34.370 14.074 -60.763 1.00 83.75 248 ILE A O 1
ATOM 1979 N N . SER A 1 249 ? 33.891 15.555 -59.144 1.00 82.38 249 SER A N 1
ATOM 1980 C CA . SER A 1 249 ? 34.863 16.568 -59.587 1.00 82.38 249 SER A CA 1
ATOM 1981 C C . SER A 1 249 ? 36.305 16.034 -59.584 1.00 82.38 249 SER A C 1
ATOM 1983 O O . SER A 1 249 ? 37.046 16.235 -60.546 1.00 82.38 249 SER A O 1
ATOM 1985 N N . LEU A 1 250 ? 36.683 15.271 -58.549 1.00 79.81 250 LEU A N 1
ATOM 1986 C CA . LEU A 1 250 ? 37.984 14.594 -58.461 1.00 79.81 250 LEU A CA 1
ATOM 1987 C C . LEU A 1 250 ? 38.207 13.581 -59.596 1.00 79.81 250 LEU A C 1
ATOM 1989 O O . LEU A 1 250 ? 39.289 13.556 -60.179 1.00 79.81 250 LEU A O 1
ATOM 1993 N N . ILE A 1 251 ? 37.190 12.782 -59.936 1.00 82.38 251 ILE A N 1
ATOM 1994 C CA . ILE A 1 251 ? 37.268 11.800 -61.033 1.00 82.38 251 ILE A CA 1
ATOM 1995 C C . ILE A 1 251 ? 37.460 12.513 -62.378 1.00 82.38 251 ILE A C 1
ATOM 1997 O O . ILE A 1 251 ? 38.341 12.144 -63.151 1.00 82.38 251 ILE A O 1
ATOM 2001 N N . VAL A 1 252 ? 36.682 13.568 -62.641 1.00 84.38 252 VAL A N 1
ATOM 2002 C CA . VAL A 1 252 ? 36.775 14.353 -63.886 1.00 84.38 252 VAL A CA 1
ATOM 2003 C C . VAL A 1 252 ? 38.147 15.016 -64.026 1.00 84.38 252 VAL A C 1
ATOM 2005 O O . VAL A 1 252 ? 38.740 14.978 -65.104 1.00 84.38 252 VAL A O 1
ATOM 2008 N N . PHE A 1 253 ? 38.687 15.576 -62.938 1.00 81.88 253 PHE A N 1
ATOM 2009 C CA . PHE A 1 253 ? 40.038 16.141 -62.932 1.00 81.88 253 PHE A CA 1
ATOM 2010 C C . PHE A 1 253 ? 41.109 15.064 -63.184 1.00 81.88 253 PHE A C 1
ATOM 2012 O O . PHE A 1 253 ? 42.083 15.323 -63.885 1.00 81.88 253 PHE A O 1
ATOM 2019 N N . GLY A 1 254 ? 40.903 13.841 -62.682 1.00 78.69 254 GLY A N 1
ATOM 2020 C CA . GLY A 1 254 ? 41.787 12.697 -62.919 1.00 78.69 254 GLY A CA 1
ATOM 2021 C C . GLY A 1 254 ? 41.838 12.295 -64.389 1.00 78.69 254 GLY A C 1
ATOM 2022 O O . GLY A 1 254 ? 42.923 12.216 -64.961 1.00 78.69 254 GLY A O 1
ATOM 2023 N N . ILE A 1 255 ? 40.671 12.146 -65.022 1.00 80.12 255 ILE A N 1
ATOM 2024 C CA . ILE A 1 255 ? 40.542 11.828 -66.454 1.00 80.12 255 ILE A CA 1
ATOM 2025 C C . ILE A 1 255 ? 41.250 12.886 -67.313 1.00 80.12 255 ILE A C 1
ATOM 2027 O O . ILE A 1 255 ? 41.964 12.543 -68.255 1.00 80.12 255 ILE A O 1
ATOM 2031 N N . HIS A 1 256 ? 41.114 14.169 -66.960 1.00 81.25 256 HIS A N 1
ATOM 2032 C CA . HIS A 1 256 ? 41.758 15.266 -67.686 1.00 81.25 256 HIS A CA 1
ATOM 2033 C C . HIS A 1 256 ? 43.297 15.244 -67.588 1.00 81.25 256 HIS A C 1
ATOM 2035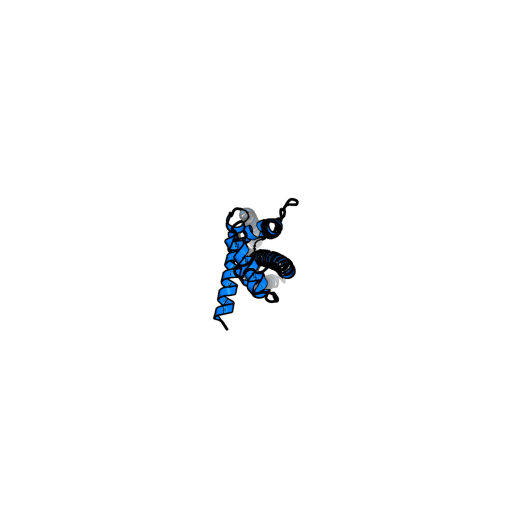 O O . HIS A 1 256 ? 43.971 15.790 -68.457 1.00 81.25 256 HIS A O 1
ATOM 2041 N N . LEU A 1 257 ? 43.855 14.623 -66.546 1.00 74.19 257 LEU A N 1
ATOM 2042 C CA . LEU A 1 257 ? 45.300 14.489 -66.334 1.00 74.19 257 LEU A CA 1
ATOM 2043 C C . LEU A 1 257 ? 45.895 13.241 -67.021 1.00 74.19 257 LEU A C 1
ATOM 2045 O O . LEU A 1 257 ? 47.106 13.182 -67.246 1.00 74.19 257 LEU A O 1
ATOM 2049 N N . VAL A 1 258 ? 45.054 12.238 -67.316 1.00 71.75 258 VAL A N 1
ATOM 2050 C CA . VAL A 1 258 ? 45.418 11.011 -68.054 1.00 71.75 258 VAL A CA 1
ATOM 2051 C C . VAL A 1 258 ? 45.435 11.232 -69.569 1.00 71.75 258 VAL A C 1
ATOM 2053 O O . VAL A 1 258 ? 46.319 10.681 -70.238 1.00 71.75 258 VAL A O 1
ATOM 2056 N N . GLY A 1 259 ? 44.450 11.978 -70.089 1.00 60.69 259 GLY A N 1
ATOM 2057 C CA . GLY A 1 259 ? 44.312 12.335 -71.509 1.00 60.69 259 GLY A CA 1
ATOM 2058 C C . GLY A 1 259 ? 45.380 13.309 -71.983 1.00 60.69 259 GLY A C 1
ATOM 2059 O O . GLY A 1 259 ? 45.964 13.038 -73.057 1.00 60.69 259 GLY A O 1
#

Secondary structure (DSSP, 8-state):
-HHHHHHHHHHHHHHHHH--TT-GGGG-HHHHHHHHHHHHHTS----HHHHHHHHHHS-HHHHHHHHHHTT-SS-TT---HHHHHHHHHHHTT---TTSPPP-HHHHHHHHHHHHHHHHHHHHHHHHHHHHHHHHHHHHHHHHHHHHHHHHHHHHHHHHHHHHHHHHHHHHHHHHHHHHHHHHHHHHHHT-SS--HHHHHHHHHHHHHHHHHHHHHHHHHHHHHHHHH--S-HHHHHHHHHHHHHHHHHHHHHHHHHH-